Protein AF-A0A1Y3BKC2-F1 (afdb_monomer)

Radius of gyration: 19.86 Å; Cα contacts (8 Å, |Δi|>4): 407; chains: 1; bounding box: 48×48×54 Å

Foldseek 3Di:
DDFFQVVCVVVVVDDPVPDDPLCNLCGLPDLLAALQWTFTFFQDPPDPQFDWPPADRQKTKTFGDLAPPDPFTFIWIDRRLAASAIGGQFSDPLLNLLSVLVCPVTNGPDPDPVSVVVNVVSVVVCVVVVNDNVGPPVLVVVVVQFPDLARRRSGHHADADPNAAADDQPDDPVVLLVLLVVLQPDDDPVCNVVDVSNVVVVVSVVVCVVSVVRNNLVSLVRVLSNLSRQQDLVSLVVSLVSNCVSCVSRVRNSSSVSSVSSSPPVVVVVDDSNRND

Solvent-accessible surface area (backbone atoms only — not comparable to full-atom values): 15259 Å² total; per-residue (Å²): 110,36,76,30,41,72,51,27,46,78,65,68,74,45,46,85,90,78,45,56,71,65,58,61,67,44,45,72,57,54,95,55,51,50,62,45,46,45,38,38,33,34,47,40,92,85,51,83,86,73,53,48,52,97,61,63,78,53,27,34,33,23,38,37,33,85,43,87,83,56,87,77,37,33,24,29,33,38,35,58,85,73,32,45,48,43,42,85,51,16,46,34,68,65,11,25,51,48,50,60,63,64,35,80,87,35,52,59,78,64,92,49,67,63,49,57,52,50,46,52,53,50,53,51,50,24,64,78,66,72,48,70,60,82,27,44,64,63,54,59,58,48,63,76,53,47,76,45,42,55,76,32,58,67,44,46,61,65,73,70,58,97,82,37,15,57,53,83,71,101,61,53,73,72,58,48,51,53,39,49,50,64,50,67,75,42,95,47,71,68,58,38,75,70,33,66,54,51,54,50,51,54,50,52,54,53,53,34,54,56,29,45,79,67,48,17,36,39,33,28,36,43,52,14,48,37,35,48,54,46,45,46,79,89,30,44,66,59,13,51,55,33,30,36,51,25,22,50,79,66,76,26,52,70,39,31,57,35,40,54,58,56,68,32,68,81,56,50,74,73,48,75,92,60,62,55,111

Secondary structure (DSSP, 8-state):
-EE-THHHHHTTSS-TTTS-HHHHHHTT--TT--TTEEEEEE--TT-TT--BTT--TTEEEEEE-SSTT-SS-EEEEEETTT-S--EEEESSHHHHHHHHHTTSSS-BSS--HHHHHHHHHHHHHHHHTT---S--HHHHHHHTT-SB--TTSS-B----BTTBS----SS-HHHHHHHHHHHHT-SSHHHHHH-HHHHHHHHHHHHHHHHHHTT-THHHHHHHHHHHHT--HHHHHHHHHHHHHHHHHTT-HHHHHHHHHHH-HHHHTTS------

InterPro domains:
  IPR019361 Histone PARylation factor 1 [PF10228] (1-265)
  IPR019361 Histone PARylation factor 1 [PTHR13386] (1-268)

Structure (mmCIF, N/CA/C/O backbone):
data_AF-A0A1Y3BKC2-F1
#
_entry.id   AF-A0A1Y3BKC2-F1
#
loop_
_atom_site.group_PDB
_atom_site.id
_atom_site.type_symbol
_atom_site.label_atom_id
_atom_site.label_alt_id
_atom_site.label_comp_id
_atom_site.label_asym_id
_atom_site.label_entity_id
_atom_site.label_seq_id
_atom_site.pdbx_PDB_ins_code
_atom_site.Cartn_x
_atom_site.Cartn_y
_atom_site.Cartn_z
_atom_site.occupancy
_atom_site.B_iso_or_equiv
_atom_site.auth_seq_id
_atom_site.auth_comp_id
_atom_site.auth_asym_id
_atom_site.auth_atom_id
_atom_site.pdbx_PDB_model_num
ATOM 1 N N . MET A 1 1 ? -8.880 12.546 15.897 1.00 83.44 1 MET A N 1
ATOM 2 C CA . MET A 1 1 ? -8.991 11.903 14.573 1.00 83.44 1 MET A CA 1
ATOM 3 C C . MET A 1 1 ? -10.405 12.083 14.071 1.00 83.44 1 MET A C 1
ATOM 5 O O . MET A 1 1 ? -11.312 12.148 14.897 1.00 83.44 1 MET A O 1
ATOM 9 N N . LYS A 1 2 ? -10.582 12.136 12.756 1.00 89.75 2 LYS A N 1
ATOM 10 C CA . LYS A 1 2 ? -11.878 12.206 12.084 1.00 89.75 2 LYS A CA 1
ATOM 11 C C . LYS A 1 2 ? -12.058 10.945 11.247 1.00 89.75 2 LYS A C 1
ATOM 13 O O . LYS A 1 2 ? -11.141 10.583 10.516 1.00 89.75 2 LYS A O 1
ATOM 18 N N . LEU A 1 3 ? -13.210 10.290 11.380 1.00 93.56 3 LEU A N 1
ATOM 19 C CA . LEU A 1 3 ? -13.595 9.184 10.504 1.00 93.56 3 LEU A CA 1
ATOM 20 C C . LEU A 1 3 ? -14.000 9.741 9.137 1.00 93.56 3 LEU A C 1
ATOM 22 O O . LEU A 1 3 ? -14.720 10.740 9.071 1.00 93.56 3 LEU A O 1
ATOM 26 N N . VAL A 1 4 ? -13.502 9.109 8.081 1.00 93.12 4 VAL A N 1
ATOM 27 C CA . VAL A 1 4 ? -13.620 9.541 6.683 1.00 93.12 4 VAL A CA 1
ATOM 28 C C . VAL A 1 4 ? -13.744 8.327 5.751 1.00 93.12 4 VAL A C 1
ATOM 30 O O . VAL A 1 4 ? -13.869 7.195 6.223 1.00 93.12 4 VAL A O 1
ATOM 33 N N . GLY A 1 5 ? -13.720 8.540 4.433 1.00 91.12 5 GLY A N 1
ATOM 34 C CA . GLY A 1 5 ? -13.689 7.455 3.447 1.00 91.12 5 GLY A CA 1
ATOM 35 C C . GLY A 1 5 ? -15.018 6.693 3.447 1.00 91.12 5 GLY A C 1
ATOM 36 O O . GLY A 1 5 ? -16.054 7.322 3.221 1.00 91.12 5 GLY A O 1
ATOM 37 N N . PRO A 1 6 ? -15.051 5.386 3.772 1.00 92.31 6 PRO A N 1
ATOM 38 C CA . PRO A 1 6 ? -16.312 4.647 3.880 1.00 92.31 6 PRO A CA 1
ATOM 39 C C . PRO A 1 6 ? -17.280 5.247 4.917 1.00 92.31 6 PRO A C 1
ATOM 41 O O . PRO A 1 6 ? -18.494 5.140 4.771 1.00 92.31 6 PRO A O 1
ATOM 44 N N . PHE A 1 7 ? -16.779 5.945 5.942 1.00 93.19 7 PHE A N 1
ATOM 45 C CA . PHE A 1 7 ? -17.640 6.633 6.909 1.00 93.19 7 PHE A CA 1
ATOM 46 C C . PHE A 1 7 ? -18.290 7.906 6.355 1.00 93.19 7 PHE A C 1
ATOM 48 O O . PHE A 1 7 ? -19.295 8.356 6.905 1.00 93.19 7 PHE A O 1
ATOM 55 N N . ASP A 1 8 ? -17.755 8.502 5.288 1.00 89.88 8 ASP A N 1
ATOM 56 C CA . ASP A 1 8 ? -18.417 9.626 4.622 1.00 89.88 8 ASP A CA 1
ATOM 57 C C . ASP A 1 8 ? -19.642 9.152 3.823 1.00 89.88 8 ASP A C 1
ATOM 59 O O . ASP A 1 8 ? -20.645 9.865 3.810 1.00 89.88 8 ASP A O 1
ATOM 63 N N . LEU A 1 9 ? -19.615 7.930 3.272 1.00 87.38 9 LEU A N 1
ATOM 64 C CA . LEU A 1 9 ? -20.790 7.281 2.667 1.00 87.38 9 LEU A CA 1
ATOM 65 C C . LEU A 1 9 ? -21.880 7.030 3.719 1.00 87.38 9 LEU A C 1
ATOM 67 O O . LEU A 1 9 ? -23.021 7.439 3.537 1.00 87.38 9 LEU A O 1
ATOM 71 N N . LEU A 1 10 ? -21.517 6.458 4.875 1.00 89.31 10 LEU A N 1
ATOM 72 C CA . LEU A 1 10 ? -22.463 6.232 5.982 1.00 89.31 10 LEU A CA 1
ATOM 73 C C . LEU A 1 10 ? -23.091 7.529 6.516 1.00 89.31 10 LEU A C 1
ATOM 75 O O . LEU A 1 10 ? -24.205 7.516 7.034 1.00 89.31 10 LEU A O 1
ATOM 79 N N . ASN A 1 11 ? -22.375 8.648 6.397 1.00 88.31 11 ASN A N 1
ATOM 80 C CA . ASN A 1 11 ? -22.848 9.967 6.808 1.00 88.31 11 ASN A CA 1
ATOM 81 C C . ASN A 1 11 ? -23.510 10.763 5.666 1.00 88.31 11 ASN A C 1
ATOM 83 O O . ASN A 1 11 ? -23.757 11.956 5.850 1.00 88.31 11 ASN A O 1
ATOM 87 N N . ASN A 1 12 ? -23.779 10.147 4.505 1.00 84.00 12 ASN A N 1
ATOM 88 C CA . ASN A 1 12 ? -24.355 10.782 3.309 1.00 84.00 12 ASN A CA 1
ATOM 89 C C . ASN A 1 12 ? -23.583 12.025 2.815 1.00 84.00 12 ASN A C 1
ATOM 91 O O . ASN A 1 12 ? -24.172 12.954 2.265 1.00 84.00 12 ASN A O 1
ATOM 95 N N . LYS A 1 13 ? -22.266 12.077 3.048 1.00 80.00 13 LYS A N 1
ATOM 96 C CA . LYS A 1 13 ? -21.376 13.139 2.537 1.00 80.00 13 LYS A CA 1
ATOM 97 C C . LYS A 1 13 ? -20.782 12.806 1.174 1.00 80.00 13 LYS A C 1
ATOM 99 O O . LYS A 1 13 ? -20.284 13.703 0.505 1.00 80.00 13 LYS A O 1
ATOM 104 N N . LEU A 1 14 ? -20.814 11.528 0.821 1.00 75.31 14 LEU A N 1
ATOM 105 C CA . LEU A 1 14 ? -20.567 11.006 -0.511 1.00 75.31 14 LEU A CA 1
ATOM 106 C C . LEU A 1 14 ? -21.827 10.287 -0.971 1.00 75.31 14 LEU A C 1
ATOM 108 O O . LEU A 1 14 ? -22.484 9.626 -0.162 1.00 75.31 14 LEU A O 1
ATOM 112 N N . ASN A 1 15 ? -22.142 10.390 -2.253 1.00 69.50 15 ASN A N 1
ATOM 113 C CA . ASN A 1 15 ? -23.255 9.677 -2.849 1.00 69.50 15 ASN A CA 1
ATOM 114 C C . ASN A 1 15 ? -22.820 9.009 -4.156 1.00 69.50 15 ASN A C 1
ATOM 116 O O . ASN A 1 15 ? -22.544 9.696 -5.133 1.00 69.50 15 ASN A O 1
ATOM 120 N N . GLU A 1 16 ? -22.856 7.675 -4.191 1.00 63.91 16 GLU A N 1
ATOM 121 C CA . GLU A 1 16 ? -22.533 6.849 -5.367 1.00 63.91 16 GLU A CA 1
ATOM 122 C C . GLU A 1 16 ? -23.326 7.222 -6.631 1.00 63.91 16 GLU A C 1
ATOM 124 O O . GLU A 1 16 ? -22.854 7.000 -7.740 1.00 63.91 16 GLU A O 1
ATOM 129 N N . SER A 1 17 ? -24.520 7.816 -6.497 1.00 60.16 17 SER A N 1
ATOM 130 C CA . SER A 1 17 ? -25.324 8.243 -7.650 1.00 60.16 17 SER A CA 1
ATOM 131 C C . SER A 1 17 ? -24.951 9.620 -8.207 1.00 60.16 17 SER A C 1
ATOM 133 O O . SER A 1 17 ? -25.393 9.972 -9.300 1.00 60.16 17 SER A O 1
ATOM 135 N N . HIS A 1 18 ? -24.224 10.437 -7.442 1.00 57.97 18 HIS A N 1
ATOM 136 C CA . HIS A 1 18 ? -23.871 11.814 -7.813 1.00 57.97 18 HIS A CA 1
ATOM 137 C C . HIS A 1 18 ? -22.366 12.012 -7.983 1.00 57.97 18 HIS A C 1
ATOM 139 O O . HIS A 1 18 ? -21.947 12.782 -8.846 1.00 57.97 18 HIS A O 1
ATOM 145 N N . ASP A 1 19 ? -21.570 11.300 -7.196 1.00 59.00 19 ASP A N 1
ATOM 146 C CA . ASP A 1 19 ? -20.124 11.276 -7.295 1.00 59.00 19 ASP A CA 1
ATOM 147 C C . ASP A 1 19 ? -19.741 10.186 -8.297 1.00 59.00 19 ASP A C 1
ATOM 149 O O . ASP A 1 19 ? -20.074 9.017 -8.116 1.00 59.00 19 ASP A O 1
ATOM 153 N N . GLY A 1 20 ? -19.064 10.559 -9.387 1.00 63.31 20 GLY A N 1
ATOM 154 C CA . GLY A 1 20 ? -18.581 9.576 -10.358 1.00 63.31 20 GLY A CA 1
ATOM 155 C C . GLY A 1 20 ? -17.706 8.520 -9.674 1.00 63.31 20 GLY A C 1
ATOM 156 O O . GLY A 1 20 ? -16.918 8.861 -8.792 1.00 63.31 20 GLY A O 1
ATOM 157 N N . ASN A 1 21 ? -17.820 7.254 -10.095 1.00 65.69 21 ASN A N 1
ATOM 158 C CA . ASN A 1 21 ? -17.099 6.113 -9.506 1.00 65.69 21 ASN A CA 1
ATOM 159 C C . ASN A 1 21 ? -15.597 6.392 -9.279 1.00 65.69 21 ASN A C 1
ATOM 161 O O . ASN A 1 21 ? -15.030 5.976 -8.273 1.00 65.69 21 ASN A O 1
ATOM 165 N N . GLU A 1 22 ? -14.969 7.153 -10.176 1.00 67.31 22 GLU A N 1
ATOM 166 C CA . GLU A 1 22 ? -13.557 7.563 -10.132 1.00 67.31 22 GLU A CA 1
ATOM 167 C C . GLU A 1 22 ? -13.211 8.397 -8.881 1.00 67.31 22 GLU A C 1
ATOM 169 O O . GLU A 1 22 ? -12.183 8.179 -8.228 1.00 67.31 22 GLU A O 1
ATOM 174 N N . ASN A 1 23 ? -14.108 9.309 -8.484 1.00 72.69 23 ASN A N 1
ATOM 175 C CA . ASN A 1 23 ? -13.936 10.151 -7.298 1.00 72.69 23 ASN A CA 1
ATOM 176 C C . ASN A 1 23 ? -14.005 9.327 -6.009 1.00 72.69 23 ASN A C 1
ATOM 178 O O . ASN A 1 23 ? -13.315 9.640 -5.043 1.00 72.69 23 ASN A O 1
ATOM 182 N N . ILE A 1 24 ? -14.795 8.251 -5.992 1.00 82.88 24 ILE A N 1
ATOM 183 C CA . ILE A 1 24 ? -14.975 7.404 -4.806 1.00 82.88 24 ILE A CA 1
ATOM 184 C C . ILE A 1 24 ? -13.740 6.530 -4.567 1.00 82.88 24 ILE A C 1
ATOM 186 O O . ILE A 1 24 ? -13.276 6.421 -3.433 1.00 82.88 24 ILE A O 1
ATOM 190 N N . LEU A 1 25 ? -13.161 5.957 -5.629 1.00 85.69 25 LEU A N 1
ATOM 191 C CA . LEU A 1 25 ? -11.970 5.094 -5.543 1.00 85.69 25 LEU A CA 1
ATOM 192 C C . LEU A 1 25 ? -10.724 5.830 -5.029 1.00 85.69 25 LEU A C 1
ATOM 194 O O . LEU A 1 25 ? -9.802 5.218 -4.474 1.00 85.69 25 LEU A O 1
ATOM 198 N N . THR A 1 26 ? -10.703 7.150 -5.204 1.00 86.75 26 THR A N 1
ATOM 199 C CA . THR A 1 26 ? -9.584 8.015 -4.831 1.00 86.75 26 THR A CA 1
ATOM 200 C C . THR A 1 26 ? -9.883 8.950 -3.655 1.00 86.75 26 THR A C 1
ATOM 202 O O . THR A 1 26 ? -8.989 9.693 -3.225 1.00 86.75 26 THR A O 1
ATOM 205 N N . HIS A 1 27 ? -11.098 8.887 -3.094 1.00 89.00 27 HIS A N 1
ATOM 206 C CA . HIS A 1 27 ? -11.525 9.680 -1.941 1.00 89.00 27 HIS A CA 1
ATOM 207 C C . HIS A 1 27 ? -10.684 9.348 -0.704 1.00 89.00 27 HIS A C 1
ATOM 209 O O . HIS A 1 27 ? -10.622 8.197 -0.275 1.00 89.00 27 HIS A O 1
ATOM 215 N N . TRP A 1 28 ? -10.026 10.358 -0.128 1.00 91.56 28 TRP A N 1
ATOM 216 C CA . TRP A 1 28 ? -9.058 10.223 0.980 1.00 91.56 28 TRP A CA 1
ATOM 217 C C . TRP A 1 28 ? -7.881 9.268 0.739 1.00 91.56 28 TRP A C 1
ATOM 219 O O . TRP A 1 28 ? -7.219 8.863 1.695 1.00 91.56 28 TRP A O 1
ATOM 229 N N . ARG A 1 29 ? -7.590 8.918 -0.515 1.00 92.69 29 ARG A N 1
ATOM 230 C CA . ARG A 1 29 ? -6.400 8.135 -0.854 1.00 92.69 29 ARG A CA 1
ATOM 231 C C . ARG A 1 29 ? -5.171 9.043 -0.851 1.00 92.69 29 ARG A C 1
ATOM 233 O O . ARG A 1 29 ? -5.121 10.010 -1.612 1.00 92.69 29 ARG A O 1
ATOM 240 N N . TYR A 1 30 ? -4.193 8.761 -0.007 1.00 92.56 30 TYR A N 1
ATOM 241 C CA . TYR A 1 30 ? -2.934 9.491 0.000 1.00 92.56 30 TYR A CA 1
ATOM 242 C C . TYR A 1 30 ? -1.992 8.985 -1.091 1.00 92.56 30 TYR A C 1
ATOM 244 O O . TYR A 1 30 ? -2.183 7.916 -1.661 1.00 92.56 30 TYR A O 1
ATOM 252 N N . PHE A 1 31 ? -0.972 9.776 -1.407 1.00 91.19 31 PHE A N 1
ATOM 253 C CA . PHE A 1 31 ? -0.053 9.500 -2.512 1.00 91.19 31 PHE A CA 1
ATOM 254 C C . PHE A 1 31 ? 0.693 8.175 -2.398 1.00 91.19 31 PHE A C 1
ATOM 256 O O . PHE A 1 31 ? 0.905 7.517 -3.408 1.00 91.19 31 PHE A O 1
ATOM 263 N N . TYR A 1 32 ? 1.047 7.763 -1.180 1.00 94.31 32 TYR A N 1
ATOM 264 C CA . TYR A 1 32 ? 1.718 6.487 -0.935 1.00 94.31 32 TYR A CA 1
ATOM 265 C C . TYR A 1 32 ? 0.761 5.340 -0.613 1.00 94.31 32 TYR A C 1
ATOM 267 O O . TYR A 1 32 ? 1.236 4.255 -0.290 1.00 94.31 32 TYR A O 1
ATOM 275 N N . ASP A 1 33 ? -0.555 5.542 -0.721 1.00 96.81 33 ASP A N 1
ATOM 276 C CA . ASP A 1 33 ? -1.535 4.496 -0.432 1.00 96.81 33 ASP A CA 1
ATOM 277 C C . ASP A 1 33 ? -1.649 3.551 -1.633 1.00 96.81 33 ASP A C 1
ATOM 279 O O . ASP A 1 33 ? -2.266 3.924 -2.648 1.00 96.81 33 ASP A O 1
ATOM 283 N N . PRO A 1 34 ? -1.110 2.320 -1.544 1.00 97.62 34 PRO A N 1
ATOM 284 C CA . PRO A 1 34 ? -1.289 1.347 -2.606 1.00 97.62 34 PRO A CA 1
ATOM 285 C C . PRO A 1 34 ? -2.769 0.915 -2.669 1.00 97.62 34 PRO A C 1
ATOM 287 O O . PRO A 1 34 ? -3.539 1.193 -1.738 1.00 97.62 34 PRO A O 1
ATOM 290 N N . PRO A 1 35 ? -3.216 0.251 -3.746 1.00 97.88 35 PRO A N 1
ATOM 291 C CA . PRO A 1 35 ? -4.611 -0.172 -3.897 1.00 97.88 35 PRO A CA 1
ATOM 292 C C . PRO A 1 35 ? -5.182 -0.977 -2.717 1.00 97.88 35 PRO A C 1
ATOM 294 O O . PRO A 1 35 ? -6.364 -0.841 -2.399 1.00 97.88 35 PRO A O 1
ATOM 297 N N . GLU A 1 36 ? -4.336 -1.745 -2.030 1.00 98.50 36 GLU A N 1
ATOM 298 C CA . GLU A 1 36 ? -4.642 -2.540 -0.836 1.00 98.50 36 GLU A CA 1
ATOM 299 C C . GLU A 1 36 ? -5.056 -1.683 0.369 1.00 98.50 36 GLU A C 1
ATOM 301 O O . GLU A 1 36 ? -5.752 -2.167 1.266 1.00 98.50 36 GLU A O 1
ATOM 306 N N . PHE A 1 37 ? -4.627 -0.419 0.399 1.00 98.12 37 PHE A N 1
ATOM 307 C CA . PHE A 1 37 ? -4.860 0.529 1.481 1.00 98.12 37 PHE A CA 1
ATOM 308 C C . PHE A 1 37 ? -6.114 1.370 1.203 1.00 98.12 37 PHE A C 1
ATOM 310 O O . PHE A 1 37 ? -6.223 2.045 0.176 1.00 98.12 37 PHE A O 1
ATOM 317 N N . GLN A 1 38 ? -7.064 1.368 2.141 1.00 97.00 38 GLN A N 1
ATOM 318 C CA . GLN A 1 38 ? -8.285 2.178 2.098 1.00 97.00 38 GLN A CA 1
ATOM 319 C C . GLN A 1 38 ? -8.427 3.013 3.374 1.00 97.00 38 GLN A C 1
ATOM 321 O O . GLN A 1 38 ? -8.805 2.496 4.428 1.00 97.00 38 GLN A O 1
ATOM 326 N N . THR A 1 39 ? -8.172 4.317 3.270 1.00 97.00 39 THR A N 1
ATOM 327 C CA . THR A 1 39 ? -8.266 5.268 4.386 1.00 97.00 39 THR A CA 1
ATOM 328 C C . THR A 1 39 ? -9.662 5.307 5.002 1.00 97.00 39 THR A C 1
ATOM 330 O O . THR A 1 39 ? -10.665 5.455 4.304 1.00 97.00 39 THR A O 1
ATOM 333 N N . PHE A 1 40 ? -9.729 5.235 6.333 1.00 96.12 40 PHE A N 1
ATOM 334 C CA . PHE A 1 40 ? -10.977 5.396 7.088 1.00 96.12 40 PHE A CA 1
ATOM 335 C C . PHE A 1 40 ? -10.879 6.415 8.229 1.00 96.12 40 PHE A C 1
ATOM 337 O O . PHE A 1 40 ? -11.908 6.822 8.774 1.00 96.12 40 PHE A O 1
ATOM 344 N N . ALA A 1 41 ? -9.674 6.840 8.622 1.00 94.62 41 ALA A N 1
ATOM 345 C CA . ALA A 1 41 ? -9.506 7.887 9.623 1.00 94.62 41 ALA A CA 1
ATOM 346 C C . ALA A 1 41 ? -8.270 8.744 9.361 1.00 94.62 41 ALA A C 1
ATOM 348 O O . ALA A 1 41 ? -7.220 8.232 8.999 1.00 94.62 41 ALA A O 1
ATOM 349 N N . ILE A 1 42 ? -8.379 10.041 9.628 1.00 92.19 42 ILE A N 1
ATOM 350 C CA . ILE A 1 42 ? -7.292 11.016 9.463 1.00 92.19 42 ILE A CA 1
ATOM 351 C C . ILE A 1 42 ? -7.096 11.839 10.737 1.00 92.19 42 ILE A C 1
ATOM 353 O O . ILE A 1 42 ? -7.968 11.886 11.623 1.00 92.19 42 ILE A O 1
ATOM 357 N N . ILE A 1 43 ? -5.975 12.554 10.827 1.00 86.44 43 ILE A N 1
ATOM 358 C CA . ILE A 1 43 ? -5.881 13.691 11.745 1.00 86.44 43 ILE A CA 1
ATOM 359 C C . ILE A 1 43 ? -6.838 14.779 11.263 1.00 86.44 43 ILE A C 1
ATOM 361 O O . ILE A 1 43 ? -6.797 15.207 10.116 1.00 86.44 43 ILE A O 1
ATOM 365 N N . ASP A 1 44 ? -7.739 15.201 12.148 1.00 82.88 44 ASP A N 1
ATOM 366 C CA . ASP A 1 44 ? -8.675 16.270 11.825 1.00 82.88 44 ASP A CA 1
ATOM 367 C C . ASP A 1 44 ? -7.889 17.586 11.724 1.00 82.88 44 ASP A C 1
ATOM 369 O O . ASP A 1 44 ? -7.309 18.002 12.735 1.00 82.88 44 ASP A O 1
ATOM 373 N N . PRO A 1 45 ? -7.856 18.241 10.548 1.00 72.25 45 PRO A N 1
ATOM 374 C CA . PRO A 1 45 ? -7.095 19.472 10.357 1.00 72.25 45 PRO A CA 1
ATOM 375 C C . PRO A 1 45 ? -7.573 20.602 11.277 1.00 72.25 45 PRO A C 1
ATOM 377 O O . PRO A 1 45 ? -6.790 21.488 11.611 1.00 72.25 45 PRO A O 1
ATOM 380 N N . ASN A 1 46 ? -8.826 20.541 11.738 1.00 74.81 46 ASN A N 1
ATOM 381 C CA . ASN A 1 46 ? -9.424 21.541 12.619 1.00 74.81 46 ASN A CA 1
ATOM 382 C C . ASN A 1 46 ? -9.292 21.187 14.110 1.00 74.81 46 ASN A C 1
ATOM 384 O O . ASN A 1 46 ? -9.713 21.959 14.970 1.00 74.81 46 ASN A O 1
ATOM 388 N N . CYS A 1 47 ? -8.740 20.019 14.455 1.00 66.94 47 CYS A N 1
ATOM 389 C CA . CYS A 1 47 ? -8.665 19.575 15.842 1.00 66.94 47 CYS A CA 1
ATOM 390 C C . CYS A 1 47 ? -7.338 19.993 16.485 1.00 66.94 47 CYS A C 1
ATOM 392 O O . CYS A 1 47 ? -6.318 19.310 16.386 1.00 66.94 47 CYS A O 1
ATOM 394 N N . GLU A 1 48 ? -7.361 21.104 17.222 1.00 59.97 48 GLU A N 1
ATOM 395 C CA . GLU A 1 48 ? -6.190 21.615 17.948 1.00 59.97 48 GLU A CA 1
ATOM 396 C C . GLU A 1 48 ? -5.769 20.730 19.139 1.00 59.97 48 GLU A C 1
ATOM 398 O O . GLU A 1 48 ? -4.619 20.775 19.581 1.00 59.97 48 GLU A O 1
ATOM 403 N N . HIS A 1 49 ? -6.682 19.900 19.657 1.00 55.69 49 HIS A N 1
ATOM 404 C CA . HIS A 1 49 ? -6.543 19.237 20.961 1.00 55.69 49 HIS A CA 1
ATOM 405 C C . HIS A 1 49 ? -5.891 17.844 20.928 1.00 55.69 49 HIS A C 1
ATOM 407 O O . HIS A 1 49 ? -5.458 17.350 21.970 1.00 55.69 49 HIS A O 1
ATOM 413 N N . LEU A 1 50 ? -5.799 17.206 19.757 1.00 54.66 50 LEU A N 1
ATOM 414 C CA . LEU A 1 50 ? -5.196 15.879 19.563 1.00 54.66 50 LEU A CA 1
ATOM 415 C C . LEU A 1 50 ? -3.943 16.001 18.691 1.00 54.66 50 LEU A C 1
ATOM 417 O O . LEU A 1 50 ? -3.864 15.469 17.588 1.00 54.66 50 LEU A O 1
ATOM 421 N N . ARG A 1 51 ? -2.943 16.723 19.202 1.00 61.81 51 ARG A N 1
ATOM 422 C CA . ARG A 1 51 ? -1.602 16.740 18.610 1.00 61.81 51 ARG A CA 1
ATOM 423 C C . ARG A 1 51 ? -0.765 15.648 19.261 1.00 61.81 51 ARG A C 1
ATOM 425 O O . ARG A 1 51 ? -0.295 15.800 20.388 1.00 61.81 51 ARG A O 1
ATOM 432 N N . LEU A 1 52 ? -0.620 14.538 18.552 1.00 67.69 52 LEU A N 1
ATOM 433 C CA . LEU A 1 52 ? 0.361 13.513 18.879 1.00 67.69 52 LEU A CA 1
ATOM 434 C C . LEU A 1 52 ? 1.749 14.046 18.488 1.00 67.69 52 LEU A C 1
ATOM 436 O O . LEU A 1 52 ? 1.916 14.659 17.431 1.00 67.69 52 LEU A O 1
ATOM 440 N N . GLU A 1 53 ? 2.739 13.897 19.367 1.00 66.81 53 GLU A N 1
ATOM 441 C CA . GLU A 1 53 ? 4.117 14.255 19.026 1.00 66.81 53 GLU A CA 1
ATOM 442 C C . GLU A 1 53 ? 4.622 13.381 17.884 1.00 66.81 53 GLU A C 1
ATOM 444 O O . GLU A 1 53 ? 4.326 12.187 17.822 1.00 66.81 53 GLU A O 1
ATOM 449 N N . SER A 1 54 ? 5.408 13.983 16.991 1.00 75.31 54 SER A N 1
ATOM 450 C CA . SER A 1 54 ? 6.081 13.260 15.916 1.00 75.31 54 SER A CA 1
ATOM 451 C C . SER A 1 54 ? 5.149 12.607 14.894 1.00 75.31 54 SER A C 1
ATOM 453 O O . SER A 1 54 ? 5.581 11.660 14.253 1.00 75.31 54 SER A O 1
ATOM 455 N N . ILE A 1 55 ? 3.930 13.113 14.668 1.00 80.38 55 ILE A N 1
ATOM 456 C CA . ILE A 1 55 ? 3.115 12.807 13.474 1.00 80.38 55 ILE A CA 1
ATOM 457 C C . ILE A 1 55 ? 2.792 14.085 12.704 1.00 80.38 55 ILE A C 1
ATOM 459 O O . ILE A 1 55 ? 2.678 15.159 13.301 1.00 80.38 55 ILE A O 1
ATOM 463 N N . SER A 1 56 ? 2.685 13.983 11.383 1.00 86.31 56 SER A N 1
ATOM 464 C CA . SER A 1 56 ? 2.232 15.090 10.548 1.00 86.31 56 SER A CA 1
ATOM 465 C C . SER A 1 56 ? 0.701 15.100 10.402 1.00 86.31 56 SER A C 1
ATOM 467 O O . SER A 1 56 ? -0.003 14.251 10.949 1.00 86.31 56 SER A O 1
ATOM 469 N N . HIS A 1 57 ? 0.177 16.086 9.672 1.00 85.19 57 HIS A N 1
ATOM 470 C CA . HIS A 1 57 ? -1.245 16.153 9.325 1.00 85.19 57 HIS A CA 1
ATOM 471 C C . HIS A 1 57 ? -1.652 15.119 8.261 1.00 85.19 57 HIS A C 1
ATOM 473 O O . HIS A 1 57 ? -2.841 14.893 8.072 1.00 85.19 57 HIS A O 1
ATOM 479 N N . GLU A 1 58 ? -0.685 14.479 7.598 1.00 90.38 58 GLU A N 1
ATOM 480 C CA . GLU A 1 58 ? -0.909 13.378 6.654 1.00 90.38 58 GLU A CA 1
ATOM 481 C C . GLU A 1 58 ? -0.853 12.002 7.334 1.00 90.38 58 GLU A C 1
ATOM 483 O O . GLU A 1 58 ? -0.886 10.978 6.658 1.00 90.38 58 GLU A O 1
ATOM 488 N N . TYR A 1 59 ? -0.783 11.953 8.671 1.00 92.25 59 TYR A N 1
ATOM 489 C CA . TYR A 1 59 ? -0.987 10.701 9.390 1.00 92.25 59 TYR A CA 1
ATOM 490 C C . TYR A 1 59 ? -2.442 10.247 9.270 1.00 92.25 59 TYR A C 1
ATOM 492 O O . TYR A 1 59 ? -3.377 10.997 9.581 1.00 92.25 59 TYR A O 1
ATOM 500 N N . HIS A 1 60 ? -2.629 8.999 8.869 1.00 94.75 60 HIS A N 1
ATOM 501 C CA . HIS A 1 60 ? -3.947 8.432 8.651 1.00 94.75 60 HIS A CA 1
ATOM 502 C C . HIS A 1 60 ? -3.948 6.916 8.898 1.00 94.75 60 HIS A C 1
ATOM 504 O O . HIS A 1 60 ? -2.906 6.258 8.915 1.00 94.75 60 HIS A O 1
ATOM 510 N N . LEU A 1 61 ? -5.140 6.379 9.155 1.00 96.81 61 LEU A N 1
ATOM 511 C CA . LEU A 1 61 ? -5.407 4.956 9.320 1.00 96.81 61 LEU A CA 1
ATOM 512 C C . LEU A 1 61 ? -6.194 4.442 8.123 1.00 96.81 61 LEU A C 1
ATOM 514 O O . LEU A 1 61 ? -7.144 5.091 7.667 1.00 96.81 61 LEU A O 1
ATOM 518 N N . GLY A 1 62 ? -5.849 3.236 7.694 1.00 97.81 62 GLY A N 1
ATOM 519 C CA . GLY A 1 62 ? -6.531 2.542 6.618 1.00 97.81 62 GLY A CA 1
ATOM 520 C C . GLY A 1 62 ? -6.801 1.085 6.932 1.00 97.81 62 GLY A C 1
ATOM 521 O O . GL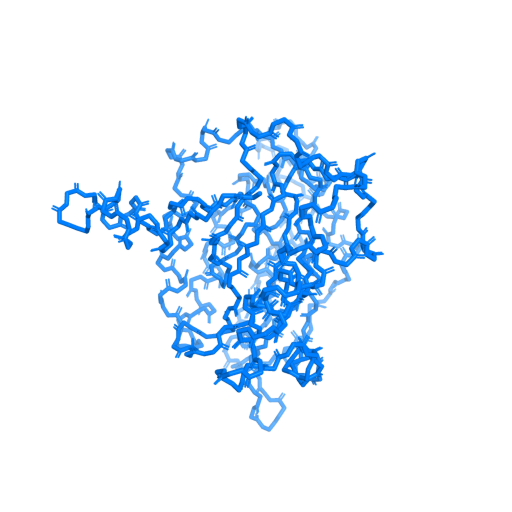Y A 1 62 ? -6.157 0.463 7.781 1.00 97.81 62 GLY A O 1
ATOM 522 N N . TYR A 1 63 ? -7.786 0.552 6.227 1.00 97.81 63 TYR A N 1
ATOM 523 C CA . TYR A 1 63 ? -7.944 -0.877 6.056 1.00 97.81 63 TYR A CA 1
ATOM 524 C C . TYR A 1 63 ? -6.904 -1.371 5.059 1.00 97.81 63 TYR A C 1
ATOM 526 O O . TYR A 1 63 ? -6.724 -0.741 4.021 1.00 97.81 63 TYR A O 1
ATOM 534 N N . PHE A 1 64 ? -6.261 -2.494 5.358 1.00 98.06 64 PHE A N 1
ATOM 535 C CA . PHE A 1 64 ? -5.365 -3.181 4.437 1.00 98.06 64 PHE A CA 1
ATOM 536 C C . PHE A 1 64 ? -5.939 -4.546 4.079 1.00 98.06 64 PHE A C 1
ATOM 538 O O . PHE A 1 64 ? -6.279 -5.330 4.973 1.00 98.06 64 PHE A O 1
ATOM 545 N N . ARG A 1 65 ? -6.033 -4.829 2.782 1.00 97.94 65 ARG A N 1
ATOM 546 C CA . ARG A 1 65 ? -6.505 -6.109 2.250 1.00 97.94 65 ARG A CA 1
ATOM 547 C C . ARG A 1 65 ? -5.488 -6.665 1.270 1.00 97.94 65 ARG A C 1
ATOM 549 O O . ARG A 1 65 ? -5.136 -5.972 0.327 1.00 97.94 65 ARG A O 1
ATOM 556 N N . ASP A 1 66 ? -5.053 -7.906 1.472 1.00 97.69 66 ASP A N 1
ATOM 557 C CA . ASP A 1 66 ? -4.168 -8.566 0.507 1.00 97.69 66 ASP A CA 1
ATOM 558 C C . ASP A 1 66 ? -4.944 -8.944 -0.765 1.00 97.69 66 ASP A C 1
ATOM 560 O O . ASP A 1 66 ? -4.377 -8.930 -1.855 1.00 97.69 66 ASP A O 1
ATOM 564 N N . ASN A 1 67 ? -6.245 -9.239 -0.641 1.00 97.00 67 ASN A N 1
ATOM 565 C CA . ASN A 1 67 ? -7.164 -9.445 -1.760 1.00 97.00 67 ASN A CA 1
ATOM 566 C C . ASN A 1 67 ? -8.389 -8.530 -1.634 1.00 97.00 67 ASN A C 1
ATOM 568 O O . ASN A 1 67 ? -8.906 -8.331 -0.534 1.00 97.00 67 ASN A O 1
ATOM 572 N N . PRO A 1 68 ? -8.947 -8.029 -2.747 1.00 96.06 68 PRO A N 1
ATOM 573 C CA . PRO A 1 68 ? -10.088 -7.115 -2.696 1.00 96.06 68 PRO A CA 1
ATOM 574 C C . PRO A 1 68 ? -11.346 -7.744 -2.071 1.00 96.06 68 PRO A C 1
ATOM 576 O O . PRO A 1 68 ? -12.210 -7.024 -1.576 1.00 96.06 68 PRO A O 1
ATOM 579 N N . THR A 1 69 ? -11.444 -9.075 -2.064 1.00 95.25 69 THR A N 1
ATOM 580 C CA . THR A 1 69 ? -12.554 -9.840 -1.480 1.00 95.25 69 THR A CA 1
ATOM 581 C C . THR A 1 69 ? -12.382 -10.144 0.010 1.00 95.25 69 THR A C 1
ATOM 583 O O . THR A 1 69 ? -13.266 -10.756 0.605 1.00 95.25 69 THR A O 1
ATOM 586 N N . ASP A 1 70 ? -11.268 -9.749 0.635 1.00 93.94 70 ASP A N 1
ATOM 587 C CA . ASP A 1 70 ? -11.034 -9.999 2.058 1.00 93.94 70 ASP A CA 1
ATOM 588 C C . ASP A 1 70 ? -12.071 -9.243 2.915 1.00 93.94 70 ASP A C 1
ATOM 590 O O . ASP A 1 70 ? -12.107 -8.007 2.971 1.00 93.94 70 ASP A O 1
ATOM 594 N N . HIS A 1 71 ? -12.920 -9.997 3.620 1.00 89.44 71 HIS A N 1
ATOM 595 C CA . HIS A 1 71 ? -13.986 -9.445 4.467 1.00 89.44 71 HIS A CA 1
ATOM 596 C C . HIS A 1 71 ? -13.482 -8.884 5.802 1.00 89.44 71 HIS A C 1
ATOM 598 O O . HIS A 1 71 ? -14.138 -8.037 6.406 1.00 89.44 71 HIS A O 1
ATOM 604 N N . GLU A 1 72 ? -12.319 -9.342 6.261 1.00 90.38 72 GLU A N 1
ATOM 605 C CA . GLU A 1 72 ? -11.723 -8.950 7.535 1.00 90.38 72 GLU A CA 1
ATOM 606 C C . GLU A 1 72 ? -10.388 -8.228 7.296 1.00 90.38 72 GLU A C 1
ATOM 608 O O . GLU A 1 72 ? -9.325 -8.841 7.419 1.00 90.38 72 GLU A O 1
ATOM 613 N N . PRO A 1 73 ? -10.420 -6.937 6.921 1.00 94.25 73 PRO A N 1
ATOM 614 C CA . PRO A 1 73 ? -9.205 -6.179 6.671 1.00 94.25 73 PRO A CA 1
ATOM 615 C C . PRO A 1 73 ? -8.384 -5.999 7.947 1.00 94.25 73 PRO A C 1
ATOM 617 O O . PRO A 1 73 ? -8.922 -5.826 9.043 1.00 94.25 73 PRO A O 1
ATOM 620 N N . LEU A 1 74 ? -7.069 -5.935 7.780 1.00 95.81 74 LEU A N 1
ATOM 621 C CA . LEU A 1 74 ? -6.173 -5.462 8.828 1.00 95.81 74 LEU A CA 1
ATOM 622 C C . LEU A 1 74 ? -6.279 -3.944 8.953 1.00 95.81 74 LEU A C 1
ATOM 624 O O . LEU A 1 74 ? -6.730 -3.261 8.035 1.00 95.81 74 LEU A O 1
ATOM 628 N N . VAL A 1 75 ? -5.830 -3.404 10.080 1.00 96.50 75 VAL A N 1
ATOM 629 C CA . VAL A 1 75 ? -5.710 -1.961 10.270 1.00 96.50 75 VAL A CA 1
ATOM 630 C C . VAL A 1 75 ? -4.249 -1.572 10.255 1.00 96.50 75 VAL A C 1
ATOM 632 O O . VAL A 1 75 ? -3.428 -2.131 10.986 1.00 96.50 75 VAL A O 1
ATOM 635 N N . VAL A 1 76 ? -3.946 -0.583 9.428 1.00 97.12 76 VAL A N 1
ATOM 636 C CA . VAL A 1 76 ? -2.606 -0.049 9.228 1.00 97.12 76 VAL A CA 1
ATOM 637 C C . VAL A 1 76 ? -2.603 1.474 9.329 1.00 97.12 76 VAL A C 1
ATOM 639 O O . VAL A 1 76 ? -3.660 2.110 9.318 1.00 97.12 76 VAL A O 1
ATOM 642 N N . SER A 1 77 ? -1.416 2.067 9.418 1.00 96.19 77 SER A N 1
ATOM 643 C CA . SER A 1 77 ? -1.217 3.511 9.329 1.00 96.19 77 SER A CA 1
ATOM 644 C C . SER A 1 77 ? -0.057 3.884 8.420 1.00 96.19 77 SER A C 1
ATOM 646 O O . SER A 1 77 ? 0.879 3.099 8.243 1.00 96.19 77 SER A O 1
ATOM 648 N N . ASN A 1 78 ? -0.107 5.106 7.899 1.00 95.81 78 ASN A N 1
ATOM 649 C CA . ASN A 1 78 ? 1.001 5.769 7.226 1.00 95.81 78 ASN A CA 1
ATOM 650 C C . ASN A 1 78 ? 1.005 7.268 7.588 1.00 95.81 78 ASN A C 1
ATOM 652 O O . ASN A 1 78 ? -0.008 7.829 8.009 1.00 95.81 78 ASN A O 1
ATOM 656 N N . ASP A 1 79 ? 2.170 7.903 7.468 1.00 93.25 79 ASP A N 1
ATOM 657 C CA . ASP A 1 79 ? 2.352 9.355 7.527 1.00 93.25 79 ASP A CA 1
ATOM 658 C C . ASP A 1 79 ? 2.975 9.799 6.198 1.00 93.25 79 ASP A C 1
ATOM 660 O O . ASP A 1 79 ? 4.202 9.857 6.072 1.00 93.25 79 ASP A O 1
ATOM 664 N N . SER A 1 80 ? 2.127 10.066 5.198 1.00 91.31 80 SER A N 1
ATOM 665 C CA . SER A 1 80 ? 2.559 10.209 3.794 1.00 91.31 80 SER A CA 1
ATOM 666 C C . SER A 1 80 ? 3.506 11.377 3.549 1.00 91.31 80 SER A C 1
ATOM 668 O O . SER A 1 80 ? 4.290 11.354 2.603 1.00 91.31 80 SER A O 1
ATOM 670 N N . LYS A 1 81 ? 3.518 12.357 4.455 1.00 89.06 81 LYS A N 1
ATOM 671 C CA . LYS A 1 81 ? 4.465 13.471 4.421 1.00 89.06 81 LYS A CA 1
ATOM 672 C C . LYS A 1 81 ? 5.906 13.043 4.717 1.00 89.06 81 LYS A C 1
ATOM 674 O O . LYS A 1 81 ? 6.836 13.796 4.434 1.00 89.06 81 LYS A O 1
ATOM 679 N N . LYS A 1 82 ? 6.103 11.901 5.377 1.00 90.44 82 LYS A N 1
ATOM 680 C CA . LYS A 1 82 ? 7.417 11.464 5.865 1.00 90.44 82 LYS A CA 1
ATOM 681 C C . LYS A 1 82 ? 8.007 10.319 5.073 1.00 90.44 82 LYS A C 1
ATOM 683 O O . LYS A 1 82 ? 9.208 10.331 4.831 1.00 90.44 82 LYS A O 1
ATOM 688 N N . SER A 1 83 ? 7.206 9.306 4.770 1.00 92.31 83 SER A N 1
ATOM 689 C CA . SER A 1 83 ? 7.664 8.118 4.059 1.00 92.31 83 SER A CA 1
ATOM 690 C C . SER A 1 83 ? 6.485 7.322 3.512 1.00 92.31 83 SER A C 1
ATOM 692 O O . SER A 1 83 ? 5.333 7.525 3.897 1.00 92.31 83 SER A O 1
ATOM 694 N N . CYS A 1 84 ? 6.800 6.353 2.661 1.00 94.88 84 CYS A N 1
ATOM 695 C CA . CYS A 1 84 ? 5.857 5.358 2.177 1.00 94.88 84 CYS A CA 1
ATOM 696 C C . CYS A 1 84 ? 5.685 4.156 3.130 1.00 94.88 84 CYS A C 1
ATOM 698 O O . CYS A 1 84 ? 5.036 3.180 2.772 1.00 94.88 84 CYS A O 1
ATOM 700 N N . GLU A 1 85 ? 6.274 4.183 4.334 1.00 96.62 85 GLU A N 1
ATOM 701 C CA . GLU A 1 85 ? 6.236 3.037 5.251 1.00 96.62 85 GLU A CA 1
ATOM 702 C C . GLU A 1 85 ? 4.848 2.853 5.876 1.00 96.62 85 GLU A C 1
ATOM 704 O O . GLU A 1 85 ? 4.279 3.770 6.474 1.00 96.62 85 GLU A O 1
ATOM 709 N N . ILE A 1 86 ? 4.322 1.636 5.768 1.00 97.88 86 ILE A N 1
ATOM 710 C CA . ILE A 1 86 ? 3.034 1.228 6.318 1.00 97.88 86 ILE A CA 1
ATOM 711 C C . ILE A 1 86 ? 3.276 0.424 7.596 1.00 97.88 86 ILE A C 1
ATOM 713 O O . ILE A 1 86 ? 4.117 -0.477 7.652 1.00 97.88 86 ILE A O 1
ATOM 717 N N . HIS A 1 87 ? 2.504 0.726 8.636 1.00 95.25 87 HIS A N 1
ATOM 718 C CA . HIS A 1 87 ? 2.638 0.095 9.941 1.00 95.25 87 HIS A CA 1
ATOM 719 C C . HIS A 1 87 ? 1.357 -0.624 10.355 1.00 95.25 87 HIS A C 1
ATOM 721 O O . HIS A 1 87 ? 0.289 -0.025 10.340 1.00 95.25 87 HIS A O 1
ATOM 727 N N . GLY A 1 88 ? 1.463 -1.883 10.785 1.00 94.88 88 GLY A N 1
ATOM 728 C CA . GLY A 1 88 ? 0.333 -2.630 11.345 1.00 94.88 88 GLY A CA 1
ATOM 729 C C . GLY A 1 88 ? -0.100 -2.087 12.708 1.00 94.88 88 GLY A C 1
ATOM 730 O O . GLY A 1 88 ? 0.693 -2.081 13.649 1.00 94.88 88 GLY A O 1
ATOM 731 N N . GLU A 1 89 ? -1.360 -1.667 12.823 1.00 92.75 89 GLU A N 1
ATOM 732 C CA . GLU A 1 89 ? -1.942 -1.116 14.057 1.00 92.75 89 GLU A CA 1
ATOM 733 C C . GLU A 1 89 ? -2.887 -2.088 14.765 1.00 92.75 89 GLU A C 1
ATOM 735 O O . GLU A 1 89 ? -3.079 -1.994 15.979 1.00 92.75 89 GLU A O 1
ATOM 740 N N . GLY A 1 90 ? -3.503 -3.011 14.028 1.00 92.00 90 GLY A N 1
ATOM 741 C CA . GLY A 1 90 ? -4.433 -3.966 14.611 1.00 92.00 90 GLY A CA 1
ATOM 742 C C . GLY A 1 90 ? -5.067 -4.918 13.605 1.00 92.00 90 GLY A C 1
ATOM 743 O O . GLY A 1 90 ? -4.940 -4.744 12.397 1.00 92.00 90 GLY A O 1
ATOM 744 N N . ASP A 1 91 ? -5.798 -5.901 14.117 1.00 91.06 91 ASP A N 1
ATOM 745 C CA . ASP A 1 91 ? -6.673 -6.776 13.336 1.00 91.06 91 ASP A CA 1
ATOM 746 C C . ASP A 1 91 ? -8.095 -6.207 13.174 1.00 91.06 91 ASP A C 1
ATOM 748 O O . ASP A 1 91 ? -8.885 -6.741 12.401 1.00 91.06 91 ASP A O 1
ATOM 752 N N . ASN A 1 92 ? -8.425 -5.124 13.888 1.00 91.62 92 ASN A N 1
ATOM 753 C CA . ASN A 1 92 ? -9.671 -4.379 13.753 1.00 91.62 92 ASN A CA 1
ATOM 754 C C . ASN A 1 92 ? -9.514 -2.912 14.205 1.00 91.62 92 ASN A C 1
ATOM 756 O O . ASN A 1 92 ? -8.526 -2.526 14.837 1.00 91.62 92 ASN A O 1
ATOM 760 N N . ILE A 1 93 ? -10.510 -2.070 13.895 1.00 93.25 93 ILE A N 1
ATOM 761 C CA . ILE A 1 93 ? -10.470 -0.632 14.222 1.00 93.25 93 ILE A CA 1
ATOM 762 C C . ILE A 1 93 ? -10.377 -0.396 15.733 1.00 93.25 93 IL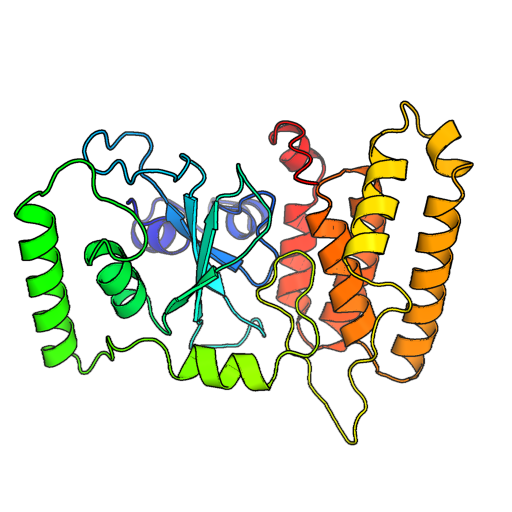E A C 1
ATOM 764 O O . ILE A 1 93 ? -9.651 0.498 16.171 1.00 93.25 93 ILE A O 1
ATOM 768 N N . PHE A 1 94 ? -11.092 -1.178 16.545 1.00 92.81 94 PHE A N 1
ATOM 769 C CA . PHE A 1 94 ? -11.127 -0.972 17.990 1.00 92.81 94 PHE A CA 1
ATOM 770 C C . PHE A 1 94 ? -9.765 -1.250 18.623 1.00 92.81 94 PHE A C 1
ATOM 772 O O . PHE A 1 94 ? -9.307 -0.434 19.423 1.00 92.81 94 PHE A O 1
ATOM 779 N N . SER A 1 95 ? -9.077 -2.328 18.232 1.00 91.44 95 SER A N 1
ATOM 780 C CA . SER A 1 95 ? -7.732 -2.628 18.739 1.00 91.44 95 SER A CA 1
ATOM 781 C C . SER A 1 95 ? -6.709 -1.560 18.331 1.00 91.44 95 SER A C 1
ATOM 783 O O . SER A 1 95 ? -5.868 -1.161 19.143 1.00 91.44 95 SER A O 1
ATOM 785 N N . ALA A 1 96 ? -6.805 -1.048 17.099 1.00 91.06 96 ALA A N 1
ATOM 786 C CA . ALA A 1 96 ? -5.931 0.011 16.601 1.00 91.06 96 ALA A CA 1
ATOM 787 C C . ALA A 1 96 ? -6.138 1.326 17.371 1.00 91.06 96 ALA A C 1
ATOM 789 O O . ALA A 1 96 ? -5.184 1.912 17.888 1.00 91.06 96 ALA A O 1
ATOM 790 N N . ILE A 1 97 ? -7.393 1.763 17.534 1.00 89.69 97 ILE A N 1
ATOM 791 C CA . ILE A 1 97 ? -7.725 2.977 18.293 1.00 89.69 97 ILE A CA 1
ATOM 792 C C . ILE A 1 97 ? -7.359 2.811 19.771 1.00 89.69 97 ILE A C 1
ATOM 794 O O . ILE A 1 97 ? -6.812 3.734 20.375 1.00 89.69 97 ILE A O 1
ATOM 798 N N . HIS A 1 98 ? -7.609 1.644 20.366 1.00 89.12 98 HIS A N 1
ATOM 799 C CA . HIS A 1 98 ? -7.222 1.348 21.748 1.00 89.12 98 HIS A CA 1
ATOM 800 C C . HIS A 1 98 ? -5.709 1.473 21.954 1.00 89.12 98 HIS A C 1
ATOM 802 O O . HIS A 1 98 ? -5.256 2.142 22.891 1.00 89.12 98 HIS A O 1
ATOM 808 N N . THR A 1 99 ? -4.926 0.913 21.029 1.00 86.31 99 THR A N 1
ATOM 809 C CA . THR A 1 99 ? -3.462 1.015 21.030 1.00 86.31 99 THR A CA 1
ATOM 810 C C . THR A 1 99 ? -3.006 2.461 20.871 1.00 86.31 99 THR A C 1
ATOM 812 O O . THR A 1 99 ? -2.142 2.911 21.630 1.00 86.31 99 THR A O 1
ATOM 815 N N . LEU A 1 100 ? -3.620 3.227 19.970 1.00 84.12 100 LEU A N 1
ATOM 816 C CA . LEU A 1 100 ? -3.325 4.647 19.781 1.00 84.12 100 LEU A CA 1
ATOM 817 C C . LEU A 1 100 ? -3.591 5.458 21.062 1.00 84.12 100 LEU A C 1
ATOM 819 O O . LEU A 1 100 ? -2.728 6.210 21.518 1.00 84.12 100 LEU A O 1
ATOM 823 N N . LEU A 1 101 ? -4.751 5.248 21.694 1.00 83.44 101 LEU A N 1
ATOM 824 C CA . LEU A 1 101 ? -5.149 5.909 22.943 1.00 83.44 101 LEU A CA 1
ATOM 825 C C . LEU A 1 101 ? -4.267 5.524 24.136 1.00 83.44 101 LEU A C 1
ATOM 827 O O . LEU A 1 101 ? -4.221 6.252 25.127 1.00 83.44 101 LEU A O 1
ATOM 831 N N . SER A 1 102 ? -3.553 4.396 24.063 1.00 79.94 102 SER A N 1
ATOM 832 C CA . SER A 1 102 ? -2.599 4.002 25.101 1.00 79.94 102 SER A CA 1
ATOM 833 C C . SER A 1 102 ? -1.365 4.906 25.171 1.00 79.94 102 SER A C 1
ATOM 835 O O . SER A 1 102 ? -0.671 4.884 26.185 1.00 79.94 102 SER A O 1
ATOM 837 N N . GLY A 1 103 ? -1.080 5.680 24.116 1.00 73.50 103 GLY A N 1
ATOM 838 C CA . GLY A 1 103 ? 0.082 6.570 24.051 1.00 73.50 103 GLY A CA 1
ATOM 839 C C . GLY A 1 103 ? 1.433 5.847 23.989 1.00 73.50 103 GLY A C 1
ATOM 840 O O . GLY A 1 103 ? 2.472 6.488 24.109 1.00 73.50 103 GLY A O 1
ATOM 841 N N . LYS A 1 104 ? 1.449 4.516 23.800 1.00 72.69 104 LYS A N 1
ATOM 842 C CA . LYS A 1 104 ? 2.690 3.720 23.717 1.00 72.69 104 LYS A CA 1
ATOM 843 C C . LYS A 1 104 ? 3.572 4.116 22.535 1.00 72.69 104 LYS A C 1
ATOM 845 O O . LYS A 1 104 ? 4.791 4.051 22.638 1.00 72.69 104 LYS A O 1
ATOM 850 N N . ARG A 1 105 ? 2.949 4.484 21.412 1.00 71.50 105 ARG A N 1
ATOM 851 C CA . ARG A 1 105 ? 3.641 4.794 20.156 1.00 71.50 105 ARG A CA 1
ATOM 852 C C . ARG A 1 105 ? 3.845 6.288 19.934 1.00 71.50 105 ARG A C 1
ATOM 854 O O . ARG A 1 105 ? 4.881 6.699 19.427 1.00 71.50 105 ARG A O 1
ATOM 861 N N . PHE A 1 106 ? 2.874 7.092 20.345 1.00 73.56 106 PHE A N 1
ATOM 862 C CA . PHE A 1 106 ? 2.922 8.537 20.207 1.00 73.56 106 PHE A CA 1
ATOM 863 C C . PHE A 1 106 ? 2.666 9.178 21.561 1.00 73.56 106 PHE A C 1
ATOM 865 O O . PHE A 1 106 ? 1.675 8.866 22.226 1.00 73.56 106 PHE A O 1
ATOM 872 N N . LYS A 1 107 ? 3.546 10.096 21.963 1.00 68.75 107 LYS A N 1
ATOM 873 C CA . LYS A 1 107 ? 3.328 10.872 23.180 1.00 68.75 107 LYS A CA 1
ATOM 874 C C . LYS A 1 107 ? 2.181 11.849 22.943 1.00 68.75 107 LYS A C 1
ATOM 876 O O . LYS A 1 107 ? 2.201 12.653 22.009 1.00 68.75 107 LYS A O 1
ATOM 881 N N . LEU A 1 108 ? 1.167 11.764 23.795 1.00 67.06 108 LEU A N 1
ATOM 882 C CA . LEU A 1 108 ? 0.085 12.739 23.852 1.00 67.06 108 LEU A CA 1
ATOM 883 C C . LEU A 1 108 ? 0.617 13.996 24.543 1.00 67.06 108 LEU A C 1
ATOM 885 O O . LEU A 1 108 ? 1.035 13.921 25.696 1.00 67.06 108 LEU A O 1
ATOM 889 N N . LYS A 1 109 ? 0.575 15.148 23.861 1.00 63.94 109 LYS A N 1
ATOM 890 C CA . LYS A 1 109 ? 1.052 16.422 24.433 1.00 63.94 109 LYS A CA 1
ATOM 891 C C . LYS A 1 109 ? 0.295 16.838 25.694 1.00 63.94 109 LYS A C 1
ATOM 893 O O . LYS A 1 109 ? 0.887 17.420 26.591 1.00 63.94 109 LYS A O 1
ATOM 898 N N . ASN A 1 110 ? -0.992 16.503 25.775 1.00 60.47 110 ASN A N 1
ATOM 899 C CA . ASN A 1 110 ? -1.839 16.802 26.923 1.00 60.47 110 ASN A CA 1
ATOM 900 C C . ASN A 1 110 ? -2.462 15.502 27.439 1.00 60.47 110 ASN A C 1
ATOM 902 O O . ASN A 1 110 ? -3.198 14.822 26.718 1.00 60.47 110 ASN A O 1
ATOM 906 N N . HIS A 1 111 ? -2.165 15.148 28.692 1.00 58.28 111 HIS A N 1
ATOM 907 C CA . HIS A 1 111 ? -2.753 14.001 29.384 1.00 58.28 111 HIS A CA 1
ATOM 908 C C . HIS A 1 111 ? -4.229 14.286 29.698 1.00 58.28 111 HIS A C 1
ATOM 910 O O . HIS A 1 111 ? -4.601 14.643 30.812 1.00 58.28 111 HIS A O 1
ATOM 91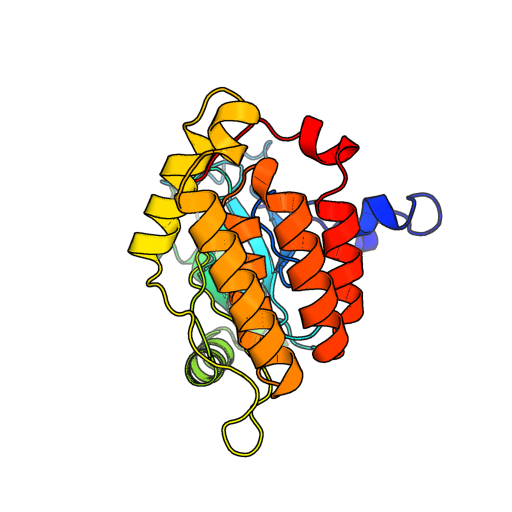6 N N . ASN A 1 112 ? -5.088 14.150 28.693 1.00 67.06 112 ASN A N 1
ATOM 917 C CA . ASN A 1 112 ? -6.500 14.450 28.849 1.00 67.06 112 ASN A CA 1
ATOM 918 C C . ASN A 1 112 ? -7.229 13.235 29.420 1.00 67.06 112 ASN A C 1
ATOM 920 O O . ASN A 1 112 ? -7.296 12.177 28.794 1.00 67.06 112 ASN A O 1
ATOM 924 N N . ASP A 1 113 ? -7.835 13.424 30.590 1.00 77.00 113 ASP A N 1
ATOM 925 C CA . ASP A 1 113 ? -8.839 12.546 31.204 1.00 77.00 113 ASP A CA 1
ATOM 926 C C . ASP A 1 113 ? -9.859 12.003 30.174 1.00 77.00 113 ASP A C 1
ATOM 928 O O . ASP A 1 113 ? -10.292 10.856 30.237 1.00 77.00 113 ASP A O 1
ATOM 932 N N . HIS A 1 114 ? -10.140 12.783 29.126 1.00 78.81 114 HIS A N 1
ATOM 933 C CA . HIS A 1 114 ? -10.942 12.381 27.972 1.00 78.81 114 HIS A CA 1
ATOM 934 C C . HIS A 1 114 ? -10.429 11.129 27.231 1.00 78.81 114 HIS A C 1
ATOM 936 O O . HIS A 1 114 ? -11.226 10.249 26.919 1.00 78.81 114 HIS A O 1
ATOM 942 N N . CYS A 1 115 ? -9.120 10.998 26.976 1.00 79.62 115 CYS A N 1
ATOM 943 C CA . CYS A 1 115 ? -8.558 9.814 26.310 1.00 79.62 115 CYS A CA 1
ATOM 944 C C . CYS A 1 115 ? -8.689 8.564 27.189 1.00 79.62 115 CYS A C 1
ATOM 946 O O . CYS A 1 115 ? -8.992 7.486 26.682 1.00 79.62 115 CYS A O 1
ATOM 948 N N . LYS A 1 116 ? -8.524 8.713 28.513 1.00 83.56 116 LYS A N 1
ATOM 949 C CA . LYS A 1 116 ? -8.745 7.622 29.476 1.00 83.56 116 LYS A CA 1
ATOM 950 C C . LYS A 1 116 ? -10.212 7.190 29.488 1.00 83.56 116 LYS A C 1
ATOM 952 O O . LYS A 1 116 ? -10.489 6.001 29.371 1.00 83.56 116 LYS A O 1
ATOM 957 N N . LYS A 1 117 ? -11.144 8.148 29.547 1.00 88.31 117 LYS A N 1
ATOM 958 C CA . LYS A 1 117 ? -12.594 7.891 29.488 1.00 88.31 117 LYS A CA 1
ATOM 959 C C . LYS A 1 117 ? -13.015 7.224 28.179 1.00 88.31 117 LYS A C 1
ATOM 961 O O . LYS A 1 117 ? -13.790 6.275 28.203 1.00 88.31 117 LYS A O 1
ATOM 966 N N . LEU A 1 118 ? -12.510 7.698 27.039 1.00 88.38 118 LEU A N 1
ATOM 967 C CA . LEU A 1 118 ? -12.799 7.092 25.738 1.00 88.38 118 LEU A CA 1
ATOM 968 C C . LEU A 1 118 ? -12.264 5.661 25.664 1.00 88.38 118 LEU A C 1
ATOM 970 O O . LEU A 1 118 ? -12.976 4.767 25.218 1.00 88.38 118 LEU A O 1
ATOM 974 N N . ARG A 1 119 ? -11.041 5.433 26.152 1.00 88.81 119 ARG A N 1
ATOM 975 C CA . ARG A 1 119 ? -10.456 4.095 26.217 1.00 88.81 119 ARG A CA 1
ATOM 976 C C . ARG A 1 119 ? -11.289 3.146 27.082 1.00 88.81 119 ARG A C 1
ATOM 978 O O . ARG A 1 119 ? -11.546 2.036 26.640 1.00 88.81 119 ARG A O 1
ATOM 985 N N . GLN A 1 120 ? -11.755 3.588 28.250 1.00 91.69 120 GLN A N 1
ATOM 986 C CA . GLN A 1 120 ? -12.642 2.788 29.105 1.00 91.69 120 GLN A CA 1
ATOM 987 C C . GLN A 1 120 ? -13.953 2.436 28.394 1.00 91.69 120 GLN A C 1
ATOM 989 O O . GLN A 1 120 ? -14.358 1.281 28.405 1.00 91.69 120 GLN A O 1
ATOM 994 N N . LYS A 1 121 ? -14.589 3.403 27.716 1.00 94.06 121 LYS A N 1
ATOM 995 C CA . LYS A 1 121 ? -15.800 3.138 26.918 1.00 94.06 121 LYS A CA 1
ATOM 996 C C . LYS A 1 121 ? -15.552 2.113 25.810 1.00 94.06 121 LYS A C 1
ATOM 998 O O . LYS A 1 121 ? -16.405 1.268 25.566 1.00 94.06 121 LYS A O 1
ATOM 1003 N N . LEU A 1 122 ? -14.395 2.191 25.154 1.00 94.00 122 LEU A N 1
ATOM 1004 C CA . LEU A 1 122 ? -13.987 1.243 24.120 1.00 94.00 122 LEU A CA 1
ATOM 1005 C C . LEU A 1 122 ? -13.777 -0.160 24.711 1.00 94.00 122 LEU A C 1
ATOM 1007 O O . LEU A 1 122 ? -14.262 -1.130 24.140 1.00 94.00 122 LEU A O 1
ATOM 1011 N N . GLU A 1 123 ? -13.126 -0.267 25.872 1.00 94.81 123 GLU A N 1
ATOM 1012 C CA . GLU A 1 123 ? -12.948 -1.531 26.603 1.00 94.81 123 GLU A CA 1
ATOM 1013 C C . GLU A 1 123 ? -14.298 -2.152 27.006 1.00 94.81 123 GLU A C 1
ATOM 1015 O O . GLU A 1 123 ? -14.509 -3.339 26.768 1.00 94.81 123 GLU A O 1
ATOM 1020 N N . THR A 1 124 ? -15.241 -1.360 27.533 1.00 96.38 124 THR A N 1
ATOM 1021 C CA . THR A 1 124 ? -16.604 -1.828 27.848 1.00 96.38 124 THR A CA 1
ATOM 1022 C C . THR A 1 124 ? -17.333 -2.329 26.604 1.00 96.38 124 THR A C 1
ATOM 1024 O O . THR A 1 124 ? -17.808 -3.462 26.597 1.00 96.38 124 THR A O 1
ATOM 1027 N N . PHE A 1 125 ? -17.360 -1.531 25.530 1.00 96.44 125 PHE A N 1
ATOM 1028 C CA . PHE A 1 125 ? -17.997 -1.920 24.270 1.00 96.44 125 PHE A CA 1
ATOM 1029 C C . PHE A 1 125 ? -17.406 -3.223 23.719 1.00 96.44 125 PHE A C 1
ATOM 1031 O O . PHE A 1 125 ? -18.141 -4.090 23.251 1.00 96.44 125 PHE A O 1
ATOM 1038 N N . ALA A 1 126 ? -16.083 -3.379 23.792 1.00 95.00 126 ALA A N 1
ATOM 1039 C CA . ALA A 1 126 ? -15.410 -4.570 23.301 1.00 95.00 126 ALA A CA 1
ATOM 1040 C C . ALA A 1 126 ? -15.776 -5.828 24.099 1.00 95.00 126 ALA A C 1
ATOM 1042 O O . ALA A 1 126 ? -15.972 -6.881 23.499 1.00 95.00 126 ALA A O 1
ATOM 1043 N N . ILE A 1 127 ? -15.924 -5.719 25.424 1.00 95.38 127 ILE A N 1
ATOM 1044 C CA . ILE A 1 127 ? -16.390 -6.826 26.271 1.00 95.38 127 ILE A CA 1
ATOM 1045 C C . ILE A 1 127 ? -17.829 -7.207 25.909 1.00 95.38 127 ILE A C 1
ATOM 1047 O O . ILE A 1 127 ? -18.108 -8.384 25.692 1.00 95.38 127 ILE A O 1
ATOM 1051 N N . GLU A 1 128 ? -18.724 -6.222 25.807 1.00 96.88 128 GLU A N 1
ATOM 1052 C CA . GLU A 1 128 ? -20.149 -6.433 25.511 1.00 96.88 128 GLU A CA 1
ATOM 1053 C C . GLU A 1 128 ? -20.394 -7.029 24.117 1.00 96.88 128 GLU A C 1
ATOM 1055 O O . GLU A 1 128 ? -21.348 -7.777 23.929 1.00 96.88 128 GLU A O 1
ATOM 1060 N N . ASN A 1 129 ? -19.528 -6.718 23.148 1.00 96.00 129 ASN A N 1
ATOM 1061 C CA . ASN A 1 129 ? -19.674 -7.133 21.749 1.00 96.00 129 ASN A CA 1
ATOM 1062 C C . ASN A 1 129 ? -18.653 -8.199 21.321 1.00 96.00 129 ASN A C 1
ATOM 1064 O O . ASN A 1 129 ? -18.506 -8.460 20.130 1.00 96.00 129 ASN A O 1
ATOM 1068 N N . HIS A 1 130 ? -17.932 -8.804 22.271 1.00 93.12 130 HIS A N 1
ATOM 1069 C CA . HIS A 1 130 ? -16.914 -9.832 22.013 1.00 93.12 130 HIS A CA 1
ATOM 1070 C C . HIS A 1 130 ? -15.834 -9.415 20.991 1.00 93.12 130 HIS A C 1
ATOM 1072 O O . HIS A 1 130 ? -15.339 -10.232 20.214 1.00 93.12 130 HIS A O 1
ATOM 1078 N N . VAL A 1 131 ? -15.441 -8.139 21.000 1.00 91.75 131 VAL A N 1
ATOM 1079 C CA . VAL A 1 131 ? -14.384 -7.606 20.131 1.00 91.75 131 VAL A CA 1
ATOM 1080 C C . VAL A 1 131 ? -13.018 -7.844 20.767 1.00 91.75 131 VAL A C 1
ATOM 1082 O O . VAL A 1 131 ? -12.763 -7.467 21.912 1.00 91.75 131 VAL A O 1
ATOM 1085 N N . ASN A 1 132 ? -12.095 -8.427 20.005 1.00 89.19 132 ASN A N 1
ATOM 1086 C CA . ASN A 1 132 ? -10.726 -8.640 20.458 1.00 89.19 132 ASN A CA 1
ATOM 1087 C C . ASN A 1 132 ? -9.919 -7.328 20.424 1.00 89.19 132 ASN A C 1
ATOM 1089 O O . ASN A 1 132 ? -9.704 -6.752 19.361 1.00 89.19 132 ASN A O 1
ATOM 1093 N N . LEU A 1 133 ? -9.425 -6.866 21.577 1.00 90.06 133 LEU A N 1
ATOM 1094 C CA . LEU A 1 133 ? -8.556 -5.681 21.662 1.00 90.06 133 LEU A CA 1
ATOM 1095 C C . LEU A 1 133 ? -7.057 -6.003 21.670 1.00 90.06 133 LEU A C 1
ATOM 1097 O O . LEU A 1 133 ? -6.246 -5.087 21.556 1.00 90.06 133 LEU A O 1
ATOM 1101 N N . ASN A 1 134 ? -6.668 -7.278 21.774 1.00 82.56 134 ASN A N 1
ATOM 1102 C CA . ASN A 1 134 ? -5.257 -7.671 21.743 1.00 82.56 134 ASN A CA 1
ATOM 1103 C C . ASN A 1 134 ? -4.646 -7.507 20.344 1.00 82.56 134 ASN A C 1
ATOM 1105 O O . ASN A 1 134 ? -3.439 -7.302 20.235 1.00 82.56 134 ASN A O 1
ATOM 1109 N N . GLY A 1 135 ? -5.472 -7.549 19.292 1.00 68.62 135 GLY A N 1
ATOM 1110 C CA . GLY A 1 135 ? -5.227 -6.878 18.013 1.00 68.62 135 GLY A CA 1
ATOM 1111 C C . GLY A 1 135 ? -4.091 -7.392 17.129 1.00 68.62 135 GLY A C 1
ATOM 1112 O O . GLY A 1 135 ? -3.839 -6.791 16.091 1.00 68.62 135 GLY A O 1
ATOM 1113 N N . LYS A 1 136 ? -3.342 -8.422 17.536 1.00 76.94 136 LYS A N 1
ATOM 1114 C CA . LYS A 1 136 ? -2.062 -8.773 16.890 1.00 76.94 136 LYS A CA 1
ATOM 1115 C C . LYS A 1 136 ? -2.024 -10.130 16.211 1.00 76.94 136 LYS A C 1
ATOM 1117 O O . LYS A 1 136 ? -1.168 -10.335 15.359 1.00 76.94 136 LYS A O 1
ATOM 1122 N N . THR A 1 137 ? -2.953 -11.028 16.517 1.00 83.56 137 THR A N 1
ATOM 1123 C CA . THR A 1 137 ? -2.885 -12.416 16.043 1.00 83.56 137 THR A CA 1
ATOM 1124 C C . THR A 1 137 ? -2.927 -12.497 14.515 1.00 83.56 137 THR A C 1
ATOM 1126 O O . THR A 1 137 ? -2.044 -13.108 13.920 1.00 83.56 137 THR A O 1
ATOM 1129 N N . LYS A 1 138 ? -3.857 -11.784 13.858 1.00 89.88 138 LYS A N 1
ATOM 1130 C CA . LYS A 1 138 ? -3.938 -11.775 12.384 1.00 89.88 138 LYS A CA 1
ATOM 1131 C C . LYS A 1 138 ? -2.713 -11.128 11.725 1.00 89.88 138 LYS A C 1
ATOM 1133 O O . LYS A 1 138 ? -2.267 -11.584 10.675 1.00 89.88 138 LYS A O 1
ATOM 1138 N N . LEU A 1 139 ? -2.142 -10.089 12.345 1.00 91.12 139 LEU A N 1
ATOM 1139 C CA . LEU A 1 139 ? -0.913 -9.444 11.863 1.00 91.12 139 LEU A CA 1
ATOM 1140 C C . LEU A 1 139 ? 0.284 -10.402 11.940 1.00 91.12 139 LEU A C 1
ATOM 1142 O O . LEU A 1 139 ? 1.043 -10.517 10.982 1.00 91.12 139 LEU A O 1
ATOM 1146 N N . GLU A 1 140 ? 0.431 -11.118 13.054 1.00 91.88 140 GLU A N 1
ATOM 1147 C CA . GLU A 1 140 ? 1.499 -12.102 13.264 1.00 91.88 140 GLU A CA 1
ATOM 1148 C C . GLU A 1 140 ? 1.369 -13.307 12.322 1.00 91.88 140 GLU A C 1
ATOM 1150 O O . GLU A 1 140 ? 2.367 -13.807 11.801 1.00 91.88 140 GLU A O 1
ATOM 1155 N N . GLU A 1 141 ? 0.144 -13.768 12.066 1.00 93.19 141 GLU A N 1
ATOM 1156 C CA . GLU A 1 141 ? -0.138 -14.817 11.082 1.00 93.19 141 GLU A CA 1
ATOM 1157 C C . GLU A 1 141 ? 0.157 -14.356 9.655 1.00 93.19 141 GLU A C 1
ATOM 1159 O O . GLU A 1 141 ? 0.769 -15.096 8.881 1.00 93.19 141 GLU A O 1
ATOM 1164 N N . ARG A 1 142 ? -0.217 -13.120 9.305 1.00 95.06 142 ARG A N 1
ATOM 1165 C CA . ARG A 1 142 ? 0.129 -12.527 8.010 1.00 95.06 142 ARG A CA 1
ATOM 1166 C C . ARG A 1 142 ? 1.637 -12.402 7.837 1.00 95.06 142 ARG A C 1
ATOM 1168 O O . ARG A 1 142 ? 2.132 -12.768 6.778 1.00 95.06 142 ARG A O 1
ATOM 1175 N N . GLN A 1 143 ? 2.370 -11.973 8.864 1.00 93.69 143 GLN A N 1
ATOM 1176 C CA . GLN A 1 143 ? 3.823 -11.786 8.795 1.00 93.69 143 GLN A CA 1
ATOM 1177 C C . GLN A 1 143 ? 4.568 -13.053 8.344 1.00 93.69 143 GLN A C 1
ATOM 1179 O O . GLN A 1 143 ? 5.579 -12.958 7.655 1.00 93.69 143 GLN A O 1
ATOM 1184 N N . LYS A 1 144 ? 4.053 -14.239 8.692 1.00 95.62 144 LYS A N 1
ATOM 1185 C CA . LYS A 1 144 ? 4.622 -15.538 8.289 1.00 95.62 144 LYS A CA 1
ATOM 1186 C C . LYS A 1 144 ? 4.409 -15.873 6.808 1.00 95.62 144 LYS A C 1
ATOM 1188 O O . LYS A 1 144 ? 5.074 -16.767 6.300 1.00 95.62 144 LYS A O 1
ATOM 1193 N N . ARG A 1 145 ? 3.463 -15.204 6.145 1.00 95.88 145 ARG A N 1
ATOM 1194 C CA . ARG A 1 145 ? 3.078 -15.429 4.742 1.00 95.88 145 ARG A CA 1
ATOM 1195 C C . ARG A 1 145 ? 3.630 -14.370 3.788 1.00 95.88 145 ARG A C 1
ATOM 1197 O O . ARG A 1 145 ? 3.402 -14.481 2.592 1.00 95.88 145 ARG A O 1
ATOM 1204 N N . ILE A 1 146 ? 4.310 -13.346 4.305 1.00 97.69 146 ILE A N 1
ATOM 1205 C CA . ILE A 1 146 ? 4.868 -12.272 3.481 1.00 97.69 146 ILE A CA 1
ATOM 1206 C C . ILE A 1 146 ? 5.965 -12.835 2.578 1.00 97.69 146 ILE A C 1
ATOM 1208 O O . ILE A 1 146 ? 6.915 -13.453 3.057 1.00 97.69 146 ILE A O 1
ATOM 1212 N N . ASN A 1 147 ? 5.840 -12.575 1.279 1.00 97.69 147 ASN A N 1
ATOM 1213 C CA . ASN A 1 147 ? 6.818 -12.976 0.272 1.00 97.69 147 ASN A CA 1
ATOM 1214 C C . ASN A 1 147 ? 7.970 -11.965 0.166 1.00 97.69 147 ASN A C 1
ATOM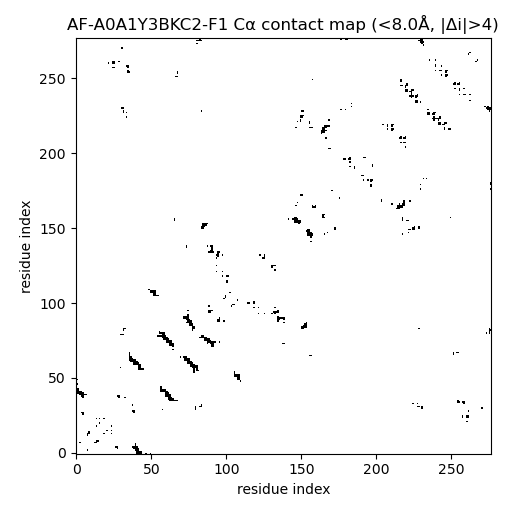 1216 O O . ASN A 1 147 ? 9.136 -12.353 0.111 1.00 97.69 147 ASN A O 1
ATOM 1220 N N . ALA A 1 148 ? 7.638 -10.672 0.193 1.00 97.19 148 ALA A N 1
ATOM 1221 C CA . ALA A 1 148 ? 8.587 -9.565 0.121 1.00 97.19 148 ALA A CA 1
ATOM 1222 C C . ALA A 1 148 ? 8.086 -8.371 0.937 1.00 97.19 148 ALA A C 1
ATOM 1224 O O . ALA A 1 148 ? 6.875 -8.153 0.970 1.00 97.19 148 ALA A O 1
ATOM 1225 N N . PRO A 1 149 ? 8.963 -7.577 1.577 1.00 95.69 149 PRO A N 1
ATOM 1226 C CA . PRO A 1 149 ? 8.553 -6.416 2.362 1.00 95.69 149 PRO A CA 1
ATOM 1227 C C . PRO A 1 149 ? 8.138 -5.209 1.508 1.00 95.69 149 PRO A C 1
ATOM 1229 O O . PRO A 1 149 ? 7.363 -4.392 2.014 1.00 95.69 149 PRO A O 1
ATOM 1232 N N . THR A 1 150 ? 8.616 -5.101 0.256 1.00 96.69 150 THR A N 1
ATOM 1233 C CA . THR A 1 150 ? 8.566 -3.892 -0.604 1.00 96.69 150 THR A CA 1
ATOM 1234 C C . THR A 1 150 ? 9.163 -2.648 0.081 1.00 96.69 150 THR A C 1
ATOM 1236 O O . THR A 1 150 ? 9.563 -2.677 1.256 1.00 96.69 150 THR A O 1
ATOM 1239 N N . LEU A 1 151 ? 9.169 -1.507 -0.609 1.00 96.56 151 LEU A N 1
ATOM 1240 C CA . LEU A 1 151 ? 9.578 -0.231 -0.024 1.00 96.56 151 LEU A CA 1
ATOM 1241 C C . LEU A 1 151 ? 8.656 0.244 1.114 1.00 96.56 151 LEU A C 1
ATOM 1243 O O . LEU A 1 151 ? 9.151 0.902 2.031 1.00 96.56 151 LEU A O 1
ATOM 1247 N N . HIS A 1 152 ? 7.371 -0.138 1.128 1.00 96.81 152 HIS A N 1
ATOM 1248 C CA . HIS A 1 152 ? 6.431 0.253 2.189 1.00 96.81 152 HIS A CA 1
ATOM 1249 C C . HIS A 1 152 ? 6.539 -0.613 3.452 1.00 96.81 152 HIS A C 1
ATOM 1251 O O . HIS A 1 152 ? 5.817 -0.384 4.421 1.00 96.81 152 HIS A O 1
ATOM 1257 N N . ARG A 1 153 ? 7.412 -1.630 3.468 1.00 97.19 153 ARG A N 1
ATOM 1258 C CA . ARG A 1 153 ? 7.736 -2.516 4.610 1.00 97.19 153 ARG A CA 1
ATOM 1259 C C . ARG A 1 153 ? 6.626 -3.424 5.139 1.00 97.19 153 ARG A C 1
ATOM 1261 O O . ARG A 1 153 ? 6.939 -4.413 5.796 1.00 97.19 153 ARG A O 1
ATOM 1268 N N . PHE A 1 154 ? 5.358 -3.140 4.852 1.00 97.56 154 PHE A N 1
ATOM 1269 C CA . PHE A 1 154 ? 4.245 -4.010 5.246 1.00 97.56 154 PHE A CA 1
ATOM 1270 C C . PHE A 1 154 ? 4.150 -5.304 4.424 1.00 97.56 154 PHE A C 1
ATOM 1272 O O . PHE A 1 154 ? 3.533 -6.266 4.869 1.00 97.56 154 PHE A O 1
ATOM 1279 N N . GLY A 1 155 ? 4.808 -5.349 3.267 1.00 97.81 155 GLY A N 1
ATOM 1280 C CA . GLY A 1 155 ? 4.969 -6.527 2.427 1.00 97.81 155 GLY A CA 1
ATOM 1281 C C . GLY A 1 155 ? 3.749 -6.997 1.648 1.00 97.81 155 GLY A C 1
ATOM 1282 O O . GLY A 1 155 ? 2.625 -6.572 1.904 1.00 97.81 155 GLY A O 1
ATOM 1283 N N . ILE A 1 156 ? 4.008 -7.897 0.702 1.00 98.50 156 ILE A N 1
ATOM 1284 C CA . ILE A 1 156 ? 3.013 -8.538 -0.163 1.00 98.50 156 ILE A CA 1
ATOM 1285 C C . ILE A 1 156 ? 2.781 -9.990 0.244 1.00 98.50 156 ILE A C 1
ATOM 1287 O O . ILE A 1 156 ? 3.694 -10.673 0.716 1.00 98.50 156 ILE A O 1
ATOM 1291 N N . VAL A 1 157 ? 1.558 -10.459 0.015 1.00 98.19 157 VAL A N 1
ATOM 1292 C CA . VAL A 1 157 ? 1.169 -11.864 0.150 1.00 98.19 157 VAL A CA 1
ATOM 1293 C C . VAL A 1 157 ? 0.578 -12.321 -1.176 1.00 98.19 157 VAL A C 1
ATOM 1295 O O . VAL A 1 157 ? -0.427 -11.772 -1.638 1.00 98.19 157 VAL A O 1
ATOM 1298 N N . VAL A 1 158 ? 1.190 -13.333 -1.784 1.00 97.81 158 VAL A N 1
ATOM 1299 C CA . VAL A 1 158 ? 0.703 -13.974 -3.010 1.00 97.81 158 VAL A CA 1
ATOM 1300 C C . VAL A 1 158 ? 0.550 -15.485 -2.811 1.00 97.81 158 VAL A C 1
ATOM 1302 O O . VAL A 1 158 ? 1.243 -16.070 -1.970 1.00 97.81 158 VAL A O 1
ATOM 1305 N N . PRO A 1 159 ? -0.365 -16.144 -3.542 1.00 96.38 159 PRO A N 1
ATOM 1306 C CA . PRO A 1 159 ? -0.507 -17.594 -3.486 1.00 96.38 159 PRO A CA 1
ATOM 1307 C C . PRO A 1 159 ? 0.791 -18.304 -3.892 1.00 96.38 159 PRO A C 1
ATOM 1309 O O . PRO A 1 159 ? 1.410 -17.940 -4.885 1.00 96.38 159 PRO A O 1
ATOM 1312 N N . MET A 1 160 ? 1.171 -19.344 -3.144 1.00 95.88 160 MET A N 1
ATOM 1313 C CA . MET A 1 160 ? 2.314 -20.208 -3.456 1.00 95.88 160 MET A CA 1
ATOM 1314 C C . MET A 1 160 ? 1.823 -21.643 -3.664 1.00 95.88 160 MET A C 1
ATOM 1316 O O . MET A 1 160 ? 1.282 -22.250 -2.739 1.00 95.88 160 MET A O 1
ATOM 1320 N N . ILE A 1 161 ? 2.029 -22.207 -4.855 1.00 94.31 161 ILE A N 1
ATOM 1321 C CA . ILE A 1 161 ? 1.680 -23.596 -5.189 1.00 94.31 161 ILE A CA 1
ATOM 1322 C C . ILE A 1 161 ? 2.959 -24.312 -5.614 1.00 94.31 161 ILE A C 1
ATOM 1324 O O . ILE A 1 161 ? 3.567 -23.951 -6.612 1.00 94.31 161 ILE A O 1
ATOM 1328 N N . ASN A 1 162 ? 3.382 -25.336 -4.865 1.00 93.19 162 ASN A N 1
ATOM 1329 C CA . ASN A 1 162 ? 4.621 -26.084 -5.138 1.00 93.19 162 ASN A CA 1
ATOM 1330 C C . ASN A 1 162 ? 5.862 -25.180 -5.310 1.00 93.19 162 ASN A C 1
ATOM 1332 O O . ASN A 1 162 ? 6.685 -25.418 -6.189 1.00 93.19 162 ASN A O 1
ATOM 1336 N N . ASN A 1 163 ? 5.992 -24.151 -4.464 1.00 92.25 163 ASN A N 1
ATOM 1337 C CA . ASN A 1 163 ? 7.038 -23.117 -4.521 1.00 92.25 163 ASN A CA 1
ATOM 1338 C C . ASN A 1 163 ? 7.002 -22.199 -5.760 1.00 92.25 163 ASN A C 1
ATOM 1340 O O . ASN A 1 163 ? 7.972 -21.488 -5.993 1.00 92.25 163 ASN A O 1
ATOM 1344 N N . VAL A 1 164 ? 5.896 -22.181 -6.506 1.00 96.50 164 VAL A N 1
ATOM 1345 C CA . VAL A 1 164 ? 5.644 -21.254 -7.619 1.00 96.50 164 VAL A CA 1
ATOM 1346 C C . VAL A 1 164 ? 4.627 -20.201 -7.185 1.00 96.50 164 VAL A C 1
ATOM 1348 O O . VAL A 1 164 ? 3.633 -20.542 -6.538 1.00 96.50 164 VAL A O 1
ATOM 1351 N N . GLY A 1 165 ? 4.876 -18.941 -7.531 1.00 97.50 165 GLY A N 1
ATOM 1352 C CA . GLY A 1 165 ? 4.002 -17.801 -7.234 1.00 97.50 165 GLY A CA 1
ATOM 1353 C C . GLY A 1 165 ? 4.771 -16.511 -6.948 1.00 97.50 165 GLY A C 1
ATOM 1354 O O . GLY A 1 165 ? 4.287 -15.411 -7.217 1.00 97.50 165 GLY A O 1
ATOM 1355 N N . TYR A 1 166 ? 6.002 -16.635 -6.455 1.00 98.44 166 TYR A N 1
ATOM 1356 C CA . TYR A 1 166 ? 6.890 -15.518 -6.164 1.00 98.44 166 TYR A CA 1
ATOM 1357 C C . TYR A 1 166 ? 8.351 -15.929 -6.320 1.00 98.44 166 TYR A C 1
ATOM 1359 O O . TYR A 1 166 ? 8.784 -16.957 -5.796 1.00 98.44 166 TYR A O 1
ATOM 1367 N N . ARG A 1 167 ? 9.130 -15.029 -6.922 1.00 97.12 167 ARG A N 1
ATOM 1368 C CA . ARG A 1 167 ? 10.589 -15.066 -6.914 1.00 97.12 167 ARG A CA 1
ATOM 1369 C C . ARG A 1 167 ? 11.146 -13.691 -6.570 1.00 97.12 167 ARG A C 1
ATOM 1371 O O . ARG A 1 167 ? 10.544 -12.674 -6.900 1.00 97.12 167 ARG A O 1
ATOM 1378 N N . GLN A 1 168 ? 12.310 -13.679 -5.934 1.00 97.25 168 GLN A N 1
ATOM 1379 C CA . GLN A 1 168 ? 12.950 -12.455 -5.467 1.00 97.25 168 GLN A CA 1
ATOM 1380 C C . GLN A 1 168 ? 13.481 -11.599 -6.625 1.00 97.25 168 GLN A C 1
ATOM 1382 O O . GLN A 1 168 ? 14.012 -12.125 -7.608 1.00 97.25 168 GLN A O 1
ATOM 1387 N N . LEU A 1 169 ? 13.419 -10.275 -6.466 1.00 97.88 169 LEU A N 1
ATOM 1388 C CA . LEU A 1 169 ? 14.097 -9.341 -7.361 1.00 97.88 169 LEU A CA 1
ATOM 1389 C C . LEU A 1 169 ? 15.621 -9.572 -7.398 1.00 97.88 169 LEU A C 1
ATOM 1391 O O . LEU A 1 169 ? 16.243 -9.836 -6.367 1.00 97.88 169 LEU A O 1
ATOM 1395 N N . PRO A 1 170 ? 16.279 -9.393 -8.560 1.00 96.88 170 PRO A N 1
ATOM 1396 C CA . PRO A 1 170 ? 17.733 -9.527 -8.705 1.00 96.88 170 PRO A CA 1
ATOM 1397 C C . PRO A 1 170 ? 18.501 -8.316 -8.132 1.00 96.88 170 PRO A C 1
ATOM 1399 O O . PRO A 1 170 ? 19.639 -8.048 -8.515 1.00 96.88 170 PRO A O 1
ATOM 1402 N N . ILE A 1 171 ? 17.868 -7.540 -7.251 1.00 96.19 171 ILE A N 1
ATOM 1403 C CA . ILE A 1 171 ? 18.385 -6.313 -6.654 1.00 96.19 171 ILE A CA 1
ATOM 1404 C C . ILE A 1 171 ? 17.859 -6.195 -5.221 1.00 96.19 171 ILE A C 1
ATOM 1406 O O . ILE A 1 171 ? 16.759 -6.638 -4.913 1.00 96.19 171 ILE A O 1
ATOM 1410 N N . THR A 1 172 ? 18.655 -5.611 -4.328 1.00 95.06 172 THR A N 1
ATOM 1411 C CA . THR A 1 172 ? 18.240 -5.341 -2.943 1.00 95.06 172 THR A CA 1
ATOM 1412 C C . THR A 1 172 ? 17.526 -3.997 -2.841 1.00 95.06 172 THR A C 1
ATOM 1414 O O . THR A 1 172 ? 17.868 -3.078 -3.585 1.00 95.06 172 THR A O 1
ATOM 1417 N N . ASP A 1 173 ? 16.643 -3.818 -1.853 1.00 92.75 173 ASP A N 1
ATOM 1418 C CA . ASP A 1 173 ? 15.916 -2.557 -1.624 1.00 92.75 173 ASP A CA 1
ATOM 1419 C C . ASP A 1 173 ? 16.842 -1.333 -1.590 1.00 92.75 173 ASP A C 1
ATOM 1421 O O . ASP A 1 173 ? 16.542 -0.294 -2.167 1.00 92.75 173 ASP A O 1
ATOM 1425 N N . ASN A 1 174 ? 18.002 -1.441 -0.929 1.00 94.19 174 ASN A N 1
ATOM 1426 C CA . ASN A 1 174 ? 18.949 -0.327 -0.824 1.00 94.19 174 ASN A CA 1
ATOM 1427 C C . ASN A 1 174 ? 19.551 0.049 -2.183 1.00 94.19 174 ASN A C 1
ATOM 1429 O O . ASN A 1 174 ? 19.759 1.229 -2.463 1.00 94.19 174 ASN A O 1
ATOM 1433 N N . ASN A 1 175 ? 19.858 -0.942 -3.021 1.00 95.44 175 ASN A N 1
ATOM 1434 C CA . ASN A 1 175 ? 20.361 -0.684 -4.365 1.00 95.44 175 ASN A CA 1
ATOM 1435 C C . ASN A 1 175 ? 19.242 -0.189 -5.283 1.00 95.44 175 ASN A C 1
ATOM 1437 O O . ASN A 1 175 ? 19.499 0.676 -6.115 1.00 95.44 175 ASN A O 1
ATOM 1441 N N . LEU A 1 176 ? 18.013 -0.669 -5.085 1.00 95.44 176 LEU A N 1
ATOM 1442 C CA . LEU A 1 176 ? 16.839 -0.218 -5.816 1.00 95.44 176 LEU A CA 1
ATOM 1443 C C . LEU A 1 176 ? 16.502 1.250 -5.509 1.00 95.44 176 LEU A C 1
ATOM 1445 O O . LEU A 1 176 ? 16.332 2.039 -6.433 1.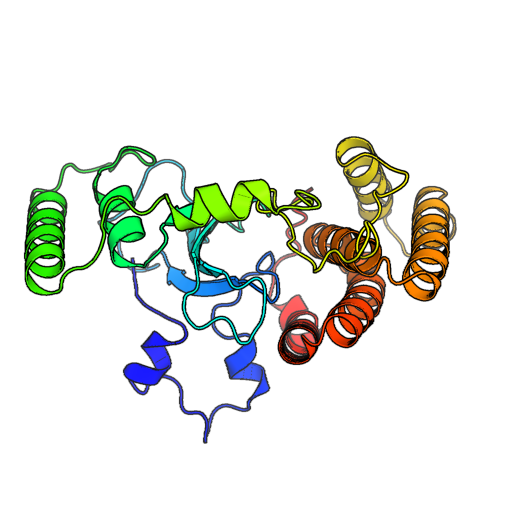00 95.44 176 LEU A O 1
ATOM 1449 N N . LYS A 1 177 ? 16.532 1.663 -4.236 1.00 94.75 177 LYS A N 1
ATOM 1450 C CA . LYS A 1 177 ? 16.385 3.077 -3.841 1.00 94.75 177 LYS A CA 1
ATOM 1451 C C . LYS A 1 177 ? 17.441 3.967 -4.495 1.00 94.75 177 LYS A C 1
ATOM 1453 O O . LYS A 1 177 ? 17.097 4.951 -5.137 1.00 94.75 177 LYS A O 1
ATOM 1458 N N . ARG A 1 178 ? 18.717 3.566 -4.441 1.00 95.25 178 ARG A N 1
ATOM 1459 C CA . ARG A 1 178 ? 19.815 4.287 -5.119 1.00 95.25 178 ARG A CA 1
ATOM 1460 C C . ARG A 1 178 ? 19.616 4.373 -6.629 1.00 95.25 178 ARG A C 1
ATOM 1462 O O . ARG A 1 178 ? 20.003 5.361 -7.248 1.00 95.25 178 ARG A O 1
ATOM 1469 N N . LEU A 1 179 ? 19.067 3.322 -7.235 1.00 95.38 179 LEU A N 1
ATOM 1470 C CA . LEU A 1 179 ? 18.730 3.300 -8.651 1.00 95.38 179 LEU A CA 1
ATOM 1471 C C . LEU A 1 179 ? 17.654 4.357 -8.943 1.00 95.38 179 LEU A C 1
ATOM 1473 O O . LEU A 1 179 ? 17.826 5.145 -9.874 1.00 95.38 179 LEU A O 1
ATOM 1477 N N . PHE A 1 180 ? 16.587 4.411 -8.141 1.00 95.31 180 PHE A N 1
ATOM 1478 C CA . PHE A 1 180 ? 15.521 5.403 -8.286 1.00 95.31 180 PHE A CA 1
ATOM 1479 C C . PHE A 1 180 ? 16.030 6.833 -8.085 1.00 95.31 180 PHE A C 1
ATOM 1481 O O . PHE A 1 180 ? 15.809 7.670 -8.958 1.00 95.31 180 PHE A O 1
ATOM 1488 N N . GLU A 1 181 ? 16.795 7.095 -7.023 1.00 94.06 181 GLU A N 1
ATOM 1489 C CA . GLU A 1 181 ? 17.412 8.402 -6.744 1.00 94.06 181 GLU A CA 1
ATOM 1490 C C . GLU A 1 181 ? 18.226 8.917 -7.939 1.00 94.06 181 GLU A C 1
ATOM 1492 O O . GLU A 1 181 ? 18.086 10.069 -8.349 1.00 94.06 181 GLU A O 1
ATOM 1497 N N . ARG A 1 182 ? 19.046 8.056 -8.559 1.00 93.94 182 ARG A N 1
ATOM 1498 C CA . ARG A 1 182 ? 19.845 8.425 -9.740 1.00 93.94 182 ARG A CA 1
ATOM 1499 C C . ARG A 1 182 ? 19.000 8.848 -10.935 1.00 93.94 182 ARG A C 1
ATOM 1501 O O . ARG A 1 182 ? 19.494 9.611 -11.753 1.00 93.94 182 ARG A O 1
ATOM 1508 N N . ILE A 1 183 ? 17.781 8.332 -11.077 1.00 93.12 183 ILE A N 1
ATOM 1509 C CA . ILE A 1 183 ? 16.874 8.677 -12.181 1.00 93.12 183 ILE A CA 1
ATOM 1510 C C . ILE A 1 183 ? 16.073 9.939 -11.851 1.00 93.12 183 ILE A C 1
ATOM 1512 O O . ILE A 1 183 ? 15.886 10.791 -12.721 1.00 93.12 183 ILE A O 1
ATOM 1516 N N . ILE A 1 184 ? 15.605 10.051 -10.606 1.00 91.38 184 ILE A N 1
ATOM 1517 C CA . ILE A 1 184 ? 14.824 11.192 -10.111 1.00 91.38 184 ILE A CA 1
ATOM 1518 C C . ILE A 1 184 ? 15.658 12.475 -10.172 1.00 91.38 184 ILE A C 1
ATOM 1520 O O . ILE A 1 184 ? 15.163 13.497 -10.637 1.00 91.38 184 ILE A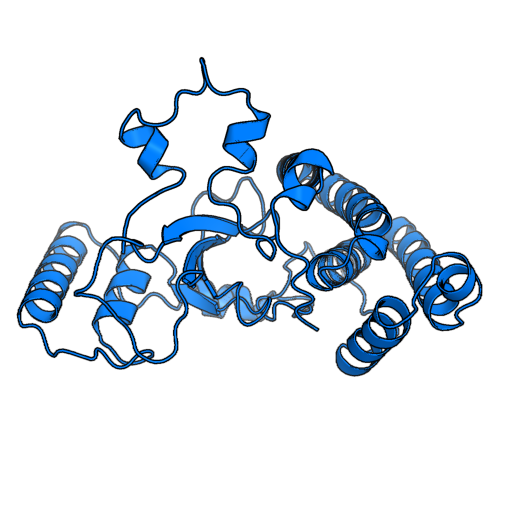 O 1
ATOM 1524 N N . ASN A 1 185 ? 16.937 12.401 -9.794 1.00 90.88 185 ASN A N 1
ATOM 1525 C CA . ASN A 1 185 ? 17.850 13.549 -9.750 1.00 90.88 185 ASN A CA 1
ATOM 1526 C C . ASN A 1 185 ? 18.315 14.059 -11.127 1.00 90.88 185 ASN A C 1
ATOM 1528 O O . ASN A 1 185 ? 19.108 14.994 -11.182 1.00 90.88 185 ASN A O 1
ATOM 1532 N N . LEU A 1 186 ? 17.885 13.443 -12.232 1.00 91.19 186 LEU A N 1
ATOM 1533 C CA . LEU A 1 186 ? 18.186 13.939 -13.578 1.00 91.19 186 LEU A CA 1
ATOM 1534 C C . LEU A 1 186 ? 17.201 15.040 -13.961 1.00 91.19 186 LEU A C 1
ATOM 1536 O O . LEU A 1 186 ? 16.003 14.903 -13.716 1.00 91.19 186 LEU A O 1
ATOM 1540 N N . ASP A 1 187 ? 17.695 16.089 -14.615 1.00 82.94 187 ASP A N 1
ATOM 1541 C CA . ASP A 1 187 ? 16.913 17.300 -14.894 1.00 82.94 187 ASP A CA 1
ATOM 1542 C C . ASP A 1 187 ? 15.889 17.114 -16.025 1.00 82.94 187 ASP A C 1
ATOM 1544 O O . ASP A 1 187 ? 14.811 17.712 -16.006 1.00 82.94 187 ASP A O 1
ATOM 1548 N N . ASP A 1 188 ? 16.196 16.265 -17.009 1.00 85.06 188 ASP A N 1
ATOM 1549 C CA . ASP A 1 188 ? 15.388 16.113 -18.219 1.00 85.06 188 ASP A CA 1
ATOM 1550 C C . ASP A 1 188 ? 15.257 14.658 -18.704 1.00 85.06 188 ASP A C 1
ATOM 1552 O O . ASP A 1 188 ? 16.004 13.746 -18.331 1.00 85.06 188 ASP A O 1
ATOM 1556 N N . ASP A 1 189 ? 14.271 14.435 -19.573 1.00 81.00 189 ASP A N 1
ATOM 1557 C CA . ASP A 1 189 ? 13.945 13.109 -20.096 1.00 81.00 189 ASP A CA 1
ATOM 1558 C C . ASP A 1 189 ? 14.998 12.543 -21.057 1.00 81.00 189 ASP A C 1
ATOM 1560 O O . ASP A 1 189 ? 15.074 11.325 -21.237 1.00 81.00 189 ASP A O 1
ATOM 1564 N N . GLU A 1 190 ? 15.811 13.380 -21.703 1.00 85.56 190 GLU A N 1
ATOM 1565 C CA . GLU A 1 190 ? 16.895 12.908 -22.562 1.00 85.56 190 GLU A CA 1
ATOM 1566 C C . GLU A 1 190 ? 18.006 12.267 -21.726 1.00 85.56 190 GLU A C 1
ATOM 1568 O O . GLU A 1 190 ? 18.472 11.169 -22.054 1.00 85.56 190 GLU A O 1
ATOM 1573 N N . GLN A 1 191 ? 18.365 12.899 -20.608 1.00 87.50 191 GLN A N 1
ATOM 1574 C CA . GLN A 1 191 ? 19.298 12.338 -19.636 1.00 87.50 191 GLN A CA 1
ATOM 1575 C C . GLN A 1 191 ? 18.757 11.038 -19.039 1.00 87.50 191 GLN A C 1
ATOM 1577 O O . GLN A 1 191 ? 19.476 10.035 -19.005 1.00 87.50 191 GLN A O 1
ATOM 1582 N N . ARG A 1 192 ? 17.472 11.005 -18.651 1.00 87.19 192 ARG A N 1
ATOM 1583 C CA . ARG A 1 192 ? 16.831 9.779 -18.139 1.00 87.19 192 ARG A CA 1
ATOM 1584 C C . ARG A 1 192 ? 16.888 8.645 -19.159 1.00 87.19 192 ARG A C 1
ATOM 1586 O O . ARG A 1 192 ? 17.306 7.546 -18.812 1.00 87.19 192 ARG A O 1
ATOM 1593 N N . ARG A 1 193 ? 16.577 8.902 -20.436 1.00 80.81 193 ARG A N 1
ATOM 1594 C CA . ARG A 1 193 ? 16.650 7.886 -21.508 1.00 80.81 193 ARG A CA 1
ATOM 1595 C C . ARG A 1 193 ? 18.054 7.305 -21.710 1.00 80.81 193 ARG A C 1
ATOM 1597 O O . ARG A 1 193 ? 18.182 6.149 -22.107 1.00 80.81 193 ARG A O 1
ATOM 1604 N N . LYS A 1 194 ? 19.104 8.088 -21.450 1.00 87.19 194 LYS A N 1
ATOM 1605 C CA . LYS A 1 194 ? 20.508 7.659 -21.579 1.00 87.19 194 LYS A CA 1
ATOM 1606 C C . LYS A 1 194 ? 21.072 7.039 -20.292 1.00 87.19 194 LYS A C 1
ATOM 1608 O O . LYS A 1 194 ? 22.129 6.407 -20.346 1.00 87.19 194 LYS A O 1
ATOM 1613 N N . CYS A 1 195 ? 20.378 7.183 -19.163 1.00 90.69 195 CYS A N 1
ATOM 1614 C CA . CYS A 1 195 ? 20.814 6.713 -17.853 1.00 90.69 195 CYS A CA 1
ATOM 1615 C C . CYS A 1 195 ? 20.934 5.180 -17.797 1.00 90.69 195 CYS A C 1
ATOM 1617 O O . CYS A 1 195 ? 20.019 4.448 -18.182 1.00 90.69 195 CYS A O 1
ATOM 1619 N N . SER A 1 196 ? 22.054 4.672 -17.271 1.00 91.94 196 SER A N 1
ATOM 1620 C CA . SER A 1 196 ? 22.262 3.228 -17.089 1.00 91.94 196 SER A CA 1
ATOM 1621 C C . SER A 1 196 ? 21.241 2.613 -16.131 1.00 91.94 196 SER A C 1
ATOM 1623 O O . SER A 1 196 ? 20.776 1.508 -16.382 1.00 91.94 196 SER A O 1
ATOM 1625 N N . SER A 1 197 ? 20.809 3.354 -15.106 1.00 93.12 197 SER A N 1
ATOM 1626 C CA . SER A 1 197 ? 19.780 2.908 -14.161 1.00 93.12 197 SER A CA 1
ATOM 1627 C C . SER A 1 197 ? 18.431 2.646 -14.840 1.00 93.12 197 SER A C 1
ATOM 1629 O O . SER A 1 197 ? 17.727 1.717 -14.461 1.00 93.12 197 SER A O 1
ATOM 1631 N N . VAL A 1 198 ? 18.087 3.377 -15.908 1.00 93.12 198 VAL A N 1
ATOM 1632 C CA . VAL A 1 198 ? 16.880 3.068 -16.695 1.00 93.12 198 VAL A CA 1
ATOM 1633 C C . VAL A 1 198 ? 17.035 1.742 -17.439 1.00 93.12 198 VAL A C 1
ATOM 1635 O O . VAL A 1 198 ? 16.085 0.965 -17.497 1.00 93.12 198 VAL A O 1
ATOM 1638 N N . LYS A 1 199 ? 18.230 1.430 -17.956 1.00 93.06 199 LYS A N 1
ATOM 1639 C CA . LYS A 1 199 ? 18.506 0.123 -18.579 1.00 93.06 199 LYS A CA 1
ATOM 1640 C C . LYS A 1 199 ? 18.404 -1.017 -17.565 1.00 93.06 199 LYS A C 1
ATOM 1642 O O . LYS A 1 199 ? 17.882 -2.073 -17.904 1.00 93.06 199 LYS A O 1
ATOM 1647 N N . GLU A 1 200 ? 18.853 -0.794 -16.331 1.00 95.62 200 GLU A N 1
ATOM 1648 C CA . GLU A 1 200 ? 18.700 -1.753 -15.231 1.00 95.62 200 GLU A CA 1
ATOM 1649 C C . GLU A 1 200 ? 17.217 -2.004 -14.902 1.00 95.62 200 GLU A C 1
ATOM 1651 O O . GLU A 1 200 ? 16.817 -3.162 -14.804 1.00 95.62 200 GLU A O 1
ATOM 1656 N N . ILE A 1 201 ? 16.370 -0.963 -14.850 1.00 95.56 201 ILE A N 1
ATOM 1657 C CA . ILE A 1 201 ? 14.907 -1.133 -14.705 1.00 95.56 201 ILE A CA 1
ATOM 1658 C C . ILE A 1 201 ? 14.334 -1.971 -15.846 1.00 95.56 201 ILE A C 1
ATOM 1660 O O . ILE A 1 201 ? 13.583 -2.908 -15.594 1.00 95.56 201 ILE A O 1
ATOM 1664 N N . GLN A 1 202 ? 14.689 -1.669 -17.098 1.00 95.88 202 GLN A N 1
ATOM 1665 C CA . GLN A 1 202 ? 14.191 -2.427 -18.253 1.00 95.88 202 GLN A CA 1
ATOM 1666 C C . GLN A 1 202 ? 14.633 -3.896 -18.214 1.00 95.88 202 GLN A C 1
ATOM 1668 O O . GLN A 1 202 ? 13.872 -4.790 -18.587 1.00 95.88 202 GLN A O 1
ATOM 1673 N N . HIS A 1 203 ? 15.842 -4.162 -17.716 1.00 97.12 203 HIS A N 1
ATOM 1674 C CA . HIS A 1 203 ? 16.310 -5.523 -17.499 1.00 97.12 203 HIS A CA 1
ATOM 1675 C C . HIS A 1 203 ? 15.481 -6.248 -16.429 1.00 97.12 203 HIS A C 1
ATOM 1677 O O . HIS A 1 203 ? 15.046 -7.370 -16.674 1.00 97.12 203 HIS A O 1
ATOM 1683 N N . ILE A 1 204 ? 15.185 -5.602 -15.295 1.00 98.19 204 ILE A N 1
ATOM 1684 C CA . ILE A 1 204 ? 14.310 -6.172 -14.256 1.00 98.19 204 ILE A CA 1
ATOM 1685 C C . ILE A 1 204 ? 12.908 -6.449 -14.817 1.00 98.19 204 ILE A C 1
ATOM 1687 O O . ILE A 1 204 ? 12.386 -7.540 -14.614 1.00 98.19 204 ILE A O 1
ATOM 1691 N N . ILE A 1 205 ? 12.334 -5.524 -15.596 1.00 98.12 205 ILE A N 1
ATOM 1692 C CA . ILE A 1 205 ? 11.040 -5.726 -16.272 1.00 98.12 205 ILE A CA 1
ATOM 1693 C C . ILE A 1 205 ? 11.084 -6.950 -17.190 1.00 98.12 205 ILE A C 1
ATOM 1695 O O . ILE A 1 205 ? 10.155 -7.750 -17.187 1.00 98.12 205 ILE A O 1
ATOM 1699 N N . THR A 1 206 ? 12.173 -7.139 -17.938 1.00 98.25 206 THR A N 1
ATOM 1700 C CA . THR A 1 206 ? 12.346 -8.321 -18.798 1.00 98.25 206 THR A CA 1
ATOM 1701 C C . THR A 1 206 ? 12.345 -9.613 -17.977 1.00 98.25 206 THR A C 1
ATOM 1703 O O . THR A 1 206 ? 11.689 -10.581 -18.349 1.00 98.25 206 THR A O 1
ATOM 1706 N N . LEU A 1 207 ? 13.038 -9.627 -16.834 1.00 98.44 207 LEU A N 1
ATOM 1707 C CA . LEU A 1 207 ? 13.059 -10.781 -15.930 1.00 98.44 207 LEU A CA 1
ATOM 1708 C C . LEU A 1 207 ? 11.687 -11.062 -15.305 1.00 98.44 207 LEU A C 1
ATOM 1710 O O . LEU A 1 207 ? 11.337 -12.224 -15.122 1.00 98.44 207 LEU A O 1
ATOM 1714 N N . ILE A 1 208 ? 10.900 -10.019 -15.028 1.00 98.50 208 ILE A N 1
ATOM 1715 C CA . ILE A 1 208 ? 9.515 -10.155 -14.559 1.00 98.50 208 ILE A CA 1
ATOM 1716 C C . ILE A 1 208 ? 8.640 -10.819 -15.623 1.00 98.50 208 ILE A C 1
ATOM 1718 O O . ILE A 1 208 ? 7.815 -11.652 -15.276 1.00 98.50 208 ILE A O 1
ATOM 1722 N N . GLN A 1 209 ? 8.828 -10.516 -16.909 1.00 98.12 209 GLN A N 1
ATOM 1723 C CA . GLN A 1 209 ? 8.062 -11.194 -17.961 1.00 98.12 209 GLN A CA 1
ATOM 1724 C C . GLN A 1 209 ? 8.370 -12.699 -18.003 1.00 98.12 209 GLN A C 1
ATOM 1726 O O . GLN A 1 209 ? 7.445 -13.503 -18.043 1.00 98.12 209 GLN A O 1
ATOM 1731 N N . TYR A 1 210 ? 9.641 -13.096 -17.852 1.00 98.00 210 TYR A N 1
ATOM 1732 C CA . TYR A 1 210 ? 9.985 -14.516 -17.691 1.00 98.00 210 TYR A CA 1
ATOM 1733 C C . TYR A 1 210 ? 9.385 -15.129 -16.416 1.00 98.00 210 TYR A C 1
ATOM 1735 O O . TYR A 1 210 ? 8.938 -16.271 -16.433 1.00 98.00 210 TYR A O 1
ATOM 1743 N N . ALA A 1 211 ? 9.350 -14.381 -15.309 1.00 98.12 211 ALA A N 1
ATOM 1744 C CA . ALA A 1 211 ? 8.693 -14.820 -14.079 1.00 98.12 211 ALA A CA 1
ATOM 1745 C C . ALA A 1 211 ? 7.184 -15.032 -14.284 1.00 98.12 211 ALA A C 1
ATOM 1747 O O . ALA A 1 211 ? 6.642 -16.031 -13.822 1.00 98.12 211 ALA A O 1
ATOM 1748 N N . ASN A 1 212 ? 6.517 -14.138 -15.015 1.00 97.75 212 ASN A N 1
ATOM 1749 C CA . ASN A 1 212 ? 5.097 -14.250 -15.335 1.00 97.75 212 ASN A CA 1
ATOM 1750 C C . ASN A 1 212 ? 4.802 -15.496 -16.183 1.00 97.75 212 ASN A C 1
ATOM 1752 O O . ASN A 1 212 ? 3.858 -16.221 -15.872 1.00 97.75 212 ASN A O 1
ATOM 1756 N N . ASP A 1 213 ? 5.633 -15.799 -17.186 1.00 97.50 213 ASP A N 1
ATOM 1757 C CA . ASP A 1 213 ? 5.517 -17.035 -17.978 1.00 97.50 213 ASP A CA 1
ATOM 1758 C C . ASP A 1 213 ? 5.631 -18.297 -17.095 1.00 97.50 213 ASP A C 1
ATOM 1760 O O . ASP A 1 213 ? 4.969 -19.311 -17.334 1.00 97.50 213 ASP A O 1
ATOM 1764 N N . GLU A 1 214 ? 6.431 -18.216 -16.028 1.00 97.38 214 GLU A N 1
ATOM 1765 C CA . GLU A 1 214 ? 6.628 -19.261 -15.014 1.00 97.38 214 GLU A CA 1
ATOM 1766 C C . GLU A 1 214 ? 5.614 -19.195 -13.851 1.00 97.38 214 GLU A C 1
ATOM 1768 O O . GLU A 1 214 ? 5.678 -20.019 -12.940 1.00 97.38 214 GLU A O 1
ATOM 1773 N N . LYS A 1 215 ? 4.636 -18.276 -13.902 1.00 97.56 215 LYS A N 1
ATOM 1774 C CA . LYS A 1 215 ? 3.604 -18.005 -12.876 1.00 97.56 215 LYS A CA 1
ATOM 1775 C C . LYS A 1 215 ? 4.110 -17.440 -11.542 1.00 97.56 215 LYS A C 1
ATOM 1777 O O . LYS A 1 215 ? 3.380 -17.445 -10.552 1.00 97.56 215 LYS A O 1
ATOM 1782 N N . ASP A 1 216 ? 5.318 -16.890 -11.510 1.00 98.25 216 ASP A N 1
ATOM 1783 C CA . ASP A 1 216 ? 5.880 -16.155 -10.371 1.00 98.25 216 ASP A CA 1
ATOM 1784 C C . ASP A 1 216 ? 5.410 -14.683 -10.350 1.00 98.25 216 ASP A C 1
ATOM 1786 O O . ASP A 1 216 ? 6.210 -13.742 -10.297 1.00 98.25 216 ASP A O 1
ATOM 1790 N N . PHE A 1 217 ? 4.090 -14.470 -10.377 1.00 98.44 217 PHE A N 1
ATOM 1791 C CA . PHE A 1 217 ? 3.458 -13.148 -10.521 1.00 98.44 217 PHE A CA 1
ATOM 1792 C C . PHE A 1 217 ? 3.820 -12.157 -9.405 1.00 98.44 217 PHE A C 1
ATOM 1794 O O . PHE A 1 217 ? 3.819 -10.940 -9.612 1.00 98.44 217 PHE A O 1
ATOM 1801 N N . GLY A 1 218 ? 4.172 -12.660 -8.217 1.00 98.56 218 GLY A N 1
ATOM 1802 C CA . GLY A 1 218 ? 4.549 -11.828 -7.077 1.00 98.56 218 GLY A CA 1
ATOM 1803 C C . GLY A 1 218 ? 5.783 -10.955 -7.316 1.00 98.56 218 GLY A C 1
ATOM 1804 O O . GLY A 1 218 ? 5.891 -9.903 -6.693 1.00 98.56 218 GLY A O 1
ATOM 1805 N N . MET A 1 219 ? 6.684 -11.338 -8.229 1.00 98.62 219 MET A N 1
ATOM 1806 C CA . MET A 1 219 ? 7.855 -10.518 -8.573 1.00 98.62 219 MET A CA 1
ATOM 1807 C C . MET A 1 219 ? 7.444 -9.217 -9.275 1.00 98.62 219 MET A C 1
ATOM 1809 O O . MET A 1 219 ? 7.978 -8.145 -8.986 1.00 98.62 219 MET A O 1
ATOM 1813 N N . GLY A 1 220 ? 6.470 -9.307 -10.187 1.00 98.56 220 GLY A N 1
ATOM 1814 C CA . GLY A 1 220 ? 5.898 -8.146 -10.865 1.00 98.56 220 GLY A CA 1
ATOM 1815 C C . GLY A 1 220 ? 5.113 -7.249 -9.913 1.00 98.56 220 GLY A C 1
ATOM 1816 O O . GLY A 1 220 ? 5.240 -6.027 -9.993 1.00 98.56 220 GLY A O 1
ATOM 1817 N N . LEU A 1 221 ? 4.376 -7.852 -8.970 1.00 98.81 221 LEU A N 1
ATOM 1818 C CA . LEU A 1 221 ? 3.669 -7.123 -7.915 1.00 98.81 221 LEU A CA 1
ATOM 1819 C C . LEU A 1 221 ? 4.639 -6.328 -7.027 1.00 98.81 221 LEU A C 1
ATOM 1821 O O . LEU A 1 221 ? 4.438 -5.131 -6.835 1.00 98.81 221 LEU A O 1
ATOM 1825 N N . GLU A 1 222 ? 5.702 -6.967 -6.522 1.00 98.75 222 GLU A N 1
ATOM 1826 C CA . GLU A 1 222 ? 6.724 -6.319 -5.684 1.00 98.75 222 GLU A CA 1
ATOM 1827 C C . GLU A 1 222 ? 7.349 -5.120 -6.404 1.00 98.75 222 GLU A C 1
ATOM 1829 O O . GLU A 1 222 ? 7.305 -3.997 -5.905 1.00 98.75 222 GLU A O 1
ATOM 1834 N N . PHE A 1 223 ? 7.878 -5.336 -7.611 1.00 98.75 223 PHE A N 1
ATOM 1835 C CA . PHE A 1 223 ? 8.578 -4.279 -8.336 1.00 98.75 223 PHE A CA 1
ATOM 1836 C C . PHE A 1 223 ? 7.649 -3.153 -8.794 1.00 98.75 223 PHE A C 1
ATOM 1838 O O . PHE A 1 223 ? 8.030 -1.982 -8.778 1.00 98.75 223 PH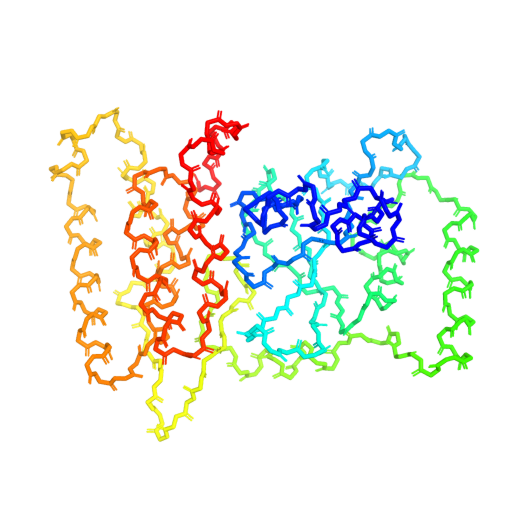E A O 1
ATOM 1845 N N . GLY A 1 224 ? 6.424 -3.493 -9.204 1.00 98.56 224 GLY A N 1
ATOM 1846 C CA . GLY A 1 224 ? 5.403 -2.519 -9.571 1.00 98.56 224 GLY A CA 1
ATOM 1847 C C . GLY A 1 224 ? 5.037 -1.601 -8.403 1.00 98.56 224 GLY A C 1
ATOM 1848 O O . GLY A 1 224 ? 4.938 -0.384 -8.599 1.00 98.56 224 GLY A O 1
ATOM 1849 N N . LEU A 1 225 ? 4.910 -2.162 -7.193 1.00 98.56 225 LEU A N 1
ATOM 1850 C CA . LEU A 1 225 ? 4.697 -1.402 -5.960 1.00 98.56 225 LEU A CA 1
ATOM 1851 C C . LEU A 1 225 ? 5.928 -0.561 -5.625 1.00 98.56 225 LEU A C 1
ATOM 1853 O O . LEU A 1 225 ? 5.789 0.620 -5.343 1.00 98.56 225 LEU A O 1
ATOM 1857 N N . ASP A 1 226 ? 7.140 -1.101 -5.723 1.00 98.44 226 ASP A N 1
ATOM 1858 C CA . ASP A 1 226 ? 8.355 -0.330 -5.441 1.00 98.44 226 ASP A CA 1
ATOM 1859 C C . ASP A 1 226 ? 8.513 0.882 -6.376 1.00 98.44 226 ASP A C 1
ATOM 1861 O O . AS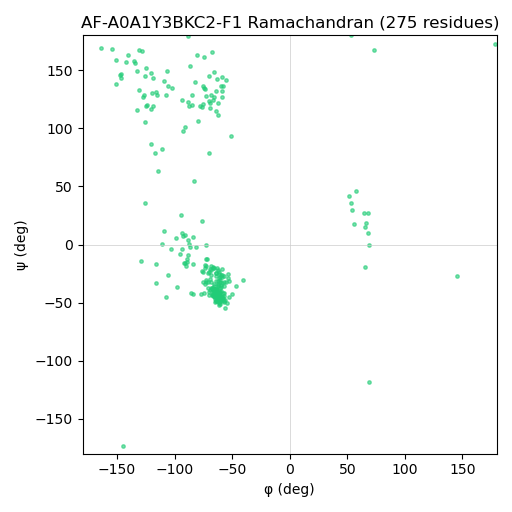P A 1 226 ? 8.899 1.963 -5.929 1.00 98.44 226 ASP A O 1
ATOM 1865 N N . LEU A 1 227 ? 8.148 0.740 -7.655 1.00 97.69 227 LEU A N 1
ATOM 1866 C CA . LEU A 1 227 ? 8.087 1.848 -8.615 1.00 97.69 227 LEU A CA 1
ATOM 1867 C C . LEU A 1 227 ? 7.005 2.880 -8.260 1.00 97.69 227 LEU A C 1
ATOM 1869 O O . LEU A 1 227 ? 7.245 4.078 -8.404 1.00 97.69 227 LEU A O 1
ATOM 1873 N N . PHE A 1 228 ? 5.833 2.432 -7.798 1.00 96.62 228 PHE A N 1
ATOM 1874 C CA . PHE A 1 228 ? 4.766 3.311 -7.304 1.00 96.62 228 PHE A CA 1
ATOM 1875 C C . PHE A 1 228 ? 5.252 4.124 -6.094 1.00 96.62 228 PHE A C 1
ATOM 1877 O O . PHE A 1 228 ? 5.167 5.351 -6.069 1.00 96.62 228 PHE A O 1
ATOM 1884 N N . LEU A 1 229 ? 5.855 3.438 -5.123 1.00 95.56 229 LEU A N 1
ATOM 1885 C CA . LEU A 1 229 ? 6.338 4.002 -3.863 1.00 95.56 229 LEU A CA 1
ATOM 1886 C C . LEU A 1 229 ? 7.586 4.873 -4.032 1.00 95.56 229 LEU A C 1
ATOM 1888 O O . LEU A 1 229 ? 7.939 5.606 -3.110 1.00 95.56 229 LEU A O 1
ATOM 1892 N N . ALA A 1 230 ? 8.238 4.829 -5.197 1.00 93.69 230 ALA A N 1
ATOM 1893 C CA . ALA A 1 230 ? 9.276 5.787 -5.551 1.00 93.69 230 ALA A CA 1
ATOM 1894 C C . ALA A 1 230 ? 8.743 7.212 -5.726 1.00 93.69 230 ALA A C 1
ATOM 1896 O O . ALA A 1 230 ? 9.512 8.170 -5.640 1.00 93.69 230 ALA A O 1
ATOM 1897 N N . GLY A 1 231 ? 7.434 7.361 -5.946 1.00 87.69 231 GLY A N 1
ATOM 1898 C CA . GLY A 1 231 ? 6.769 8.650 -5.839 1.00 87.69 231 GLY A CA 1
ATOM 1899 C C . GLY A 1 231 ? 7.167 9.659 -6.912 1.00 87.69 231 GLY A C 1
ATOM 1900 O O . GLY A 1 231 ? 7.134 10.865 -6.673 1.00 87.69 231 GLY A O 1
ATOM 1901 N N . HIS A 1 232 ? 7.580 9.186 -8.088 1.00 88.81 232 HIS A N 1
ATOM 1902 C CA . HIS A 1 232 ? 8.009 10.053 -9.177 1.00 88.81 232 HIS A CA 1
ATOM 1903 C C . HIS A 1 232 ? 7.332 9.678 -10.496 1.00 88.81 232 HIS A C 1
ATOM 1905 O O . HIS A 1 232 ? 7.370 8.524 -10.924 1.00 88.81 232 HIS A O 1
ATOM 1911 N N . GLN A 1 233 ? 6.815 10.692 -11.200 1.00 88.19 233 GLN A N 1
ATOM 1912 C CA . GLN A 1 233 ? 6.024 10.545 -12.432 1.00 88.19 233 GLN A CA 1
ATOM 1913 C C . GLN A 1 233 ? 6.675 9.721 -13.540 1.00 88.19 233 GLN A C 1
ATOM 1915 O O . GLN A 1 233 ? 5.989 9.058 -14.315 1.00 88.19 233 GLN A O 1
ATOM 1920 N N . PHE A 1 234 ? 8.007 9.710 -13.584 1.00 89.25 234 PHE A N 1
ATOM 1921 C CA . PHE A 1 234 ? 8.764 8.886 -14.524 1.00 89.25 234 PHE A CA 1
ATOM 1922 C C . PHE A 1 234 ? 8.434 7.388 -14.401 1.00 89.25 234 PHE A C 1
ATOM 1924 O O . PHE A 1 234 ? 8.466 6.668 -15.397 1.00 89.25 234 PHE A O 1
ATOM 1931 N N . PHE A 1 235 ? 8.104 6.914 -13.197 1.00 92.62 235 PHE A N 1
ATOM 1932 C CA . PHE A 1 235 ? 7.842 5.503 -12.933 1.00 92.62 235 PHE A CA 1
ATOM 1933 C C . PHE A 1 235 ? 6.374 5.106 -13.093 1.00 92.62 235 PHE A C 1
ATOM 1935 O O . PHE A 1 235 ? 6.108 3.914 -13.221 1.00 92.62 235 PHE A O 1
ATOM 1942 N N . HIS A 1 236 ? 5.430 6.055 -13.137 1.00 92.31 236 HIS A N 1
ATOM 1943 C CA . HIS A 1 236 ? 3.993 5.750 -13.070 1.00 92.31 236 HIS A CA 1
ATOM 1944 C C . HIS A 1 236 ? 3.539 4.811 -14.182 1.00 92.31 236 HIS A C 1
ATOM 1946 O O . HIS A 1 236 ? 2.894 3.813 -13.899 1.00 92.31 236 HIS A O 1
ATOM 1952 N N . ARG A 1 237 ? 3.951 5.058 -15.431 1.00 93.44 237 ARG A N 1
ATOM 1953 C CA . ARG A 1 237 ? 3.567 4.195 -16.558 1.00 93.44 237 ARG A CA 1
ATOM 1954 C C . ARG A 1 237 ? 4.072 2.759 -16.397 1.00 93.44 237 ARG A C 1
ATOM 1956 O O . ARG A 1 237 ? 3.355 1.815 -16.709 1.00 93.44 237 ARG A O 1
ATOM 1963 N N . SER A 1 238 ? 5.314 2.594 -15.943 1.00 95.75 238 SER A N 1
ATOM 1964 C CA . SER A 1 238 ? 5.896 1.267 -15.715 1.00 95.75 238 SER A CA 1
ATOM 1965 C C . SER A 1 238 ? 5.243 0.575 -14.521 1.00 95.75 238 SER A C 1
ATOM 1967 O O . SER A 1 238 ? 4.960 -0.615 -14.591 1.00 95.75 238 SER A O 1
ATOM 1969 N N . SER A 1 239 ? 4.983 1.325 -13.449 1.00 97.19 239 SER A N 1
ATOM 1970 C CA . SER A 1 239 ? 4.289 0.841 -12.259 1.00 97.19 239 SER A CA 1
ATOM 1971 C C . SER A 1 239 ? 2.870 0.378 -12.590 1.00 97.19 239 SER A C 1
ATOM 1973 O O . SER A 1 239 ? 2.536 -0.769 -12.315 1.00 97.19 239 SER A O 1
ATOM 1975 N N . GLU A 1 240 ? 2.077 1.215 -13.265 1.00 97.19 240 GLU A N 1
ATOM 1976 C CA . G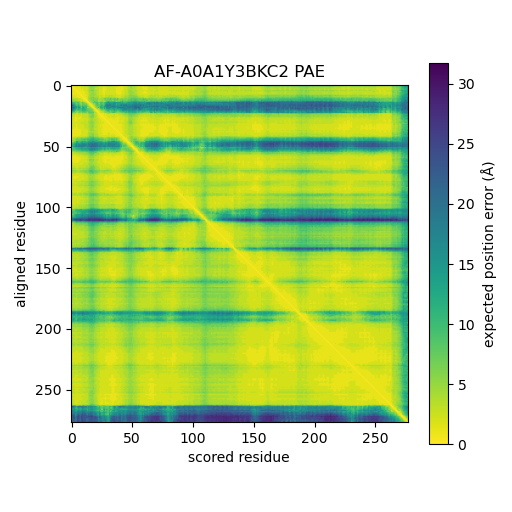LU A 1 240 ? 0.714 0.903 -13.697 1.00 97.19 240 GLU A CA 1
ATOM 1977 C C . GLU A 1 240 ? 0.677 -0.356 -14.560 1.00 97.19 240 GLU A C 1
ATOM 1979 O O . GLU A 1 240 ? -0.096 -1.265 -14.286 1.00 97.19 240 GLU A O 1
ATOM 1984 N N . HIS A 1 241 ? 1.568 -0.453 -15.550 1.00 97.62 241 HIS A N 1
ATOM 1985 C CA . HIS A 1 241 ? 1.642 -1.615 -16.428 1.00 97.62 241 HIS A CA 1
ATOM 1986 C C . HIS A 1 241 ? 1.930 -2.920 -15.670 1.00 97.62 241 HIS A C 1
ATOM 1988 O O . HIS A 1 241 ? 1.249 -3.922 -15.884 1.00 97.62 241 HIS A O 1
ATOM 1994 N N . LEU A 1 242 ? 2.936 -2.911 -14.791 1.00 98.56 242 LEU A N 1
ATOM 1995 C CA . LEU A 1 242 ? 3.331 -4.096 -14.028 1.00 98.56 242 LEU A CA 1
ATOM 1996 C C . LEU A 1 242 ? 2.261 -4.500 -13.016 1.00 98.56 242 LEU A C 1
ATOM 1998 O O . LEU A 1 242 ? 1.943 -5.681 -12.900 1.00 98.56 242 LEU A O 1
ATOM 2002 N N . LEU A 1 243 ? 1.698 -3.526 -12.302 1.00 98.50 243 LEU A N 1
ATOM 2003 C CA . LEU A 1 243 ? 0.672 -3.773 -11.299 1.00 98.50 243 LEU A CA 1
ATOM 2004 C C . LEU A 1 243 ? -0.643 -4.213 -11.930 1.00 98.50 243 LEU A C 1
ATOM 2006 O O . LEU A 1 243 ? -1.263 -5.131 -11.411 1.00 98.50 243 LEU A O 1
ATOM 2010 N N . GLN A 1 244 ? -1.049 -3.633 -13.061 1.00 98.19 244 GLN A N 1
ATOM 2011 C CA . GLN A 1 244 ? -2.231 -4.088 -13.789 1.00 98.19 244 GLN A CA 1
ATOM 2012 C C . GLN A 1 244 ? -2.105 -5.569 -14.168 1.00 98.19 244 GLN A C 1
ATOM 2014 O O . GLN A 1 244 ? -3.007 -6.341 -13.855 1.00 98.19 244 GLN A O 1
ATOM 2019 N N . GLN A 1 245 ? -0.974 -5.976 -14.759 1.00 98.06 245 GLN A N 1
ATOM 2020 C CA . GLN A 1 245 ? -0.722 -7.385 -15.088 1.00 98.06 245 GLN A CA 1
ATOM 2021 C C . GLN A 1 245 ? -0.711 -8.273 -13.846 1.00 98.06 245 GLN A C 1
ATOM 2023 O O . GLN A 1 245 ? -1.366 -9.310 -13.819 1.00 98.06 245 GLN A O 1
ATOM 2028 N N . ALA A 1 246 ? 0.028 -7.873 -12.809 1.00 98.50 246 ALA A N 1
ATOM 2029 C CA . ALA A 1 246 ? 0.159 -8.675 -11.602 1.00 98.50 246 ALA A CA 1
ATOM 2030 C C . ALA A 1 246 ? -1.188 -8.848 -10.888 1.00 98.50 246 ALA A C 1
ATOM 2032 O O . ALA A 1 246 ? -1.512 -9.951 -10.460 1.00 98.50 246 ALA A O 1
ATOM 2033 N N . TYR A 1 247 ? -1.990 -7.785 -10.783 1.00 98.69 247 TYR A N 1
ATOM 2034 C CA . TYR A 1 247 ? -3.323 -7.863 -10.198 1.00 98.69 247 TYR A CA 1
ATOM 2035 C C . TYR A 1 247 ? -4.275 -8.707 -11.043 1.00 98.69 247 TYR A C 1
ATOM 2037 O O . TYR A 1 247 ? -5.033 -9.473 -10.464 1.00 98.69 247 TYR A O 1
ATOM 2045 N N . GLU A 1 248 ? -4.221 -8.627 -12.372 1.00 98.12 248 GLU A N 1
ATOM 2046 C CA . GLU A 1 248 ? -5.014 -9.497 -13.250 1.00 98.12 248 GLU A CA 1
ATOM 2047 C C . GLU A 1 248 ? -4.634 -10.974 -13.066 1.00 98.12 248 GLU A C 1
ATOM 2049 O O . GLU A 1 248 ? -5.497 -11.806 -12.815 1.00 98.12 248 GLU A O 1
ATOM 2054 N N . PHE A 1 249 ? -3.340 -11.307 -13.071 1.00 97.94 249 PHE A N 1
ATOM 2055 C CA . PHE A 1 249 ? -2.872 -12.684 -12.866 1.00 97.94 249 PHE A CA 1
ATOM 2056 C C . PHE A 1 249 ? -3.139 -13.247 -11.462 1.00 97.94 249 PHE A C 1
ATOM 2058 O O . PHE A 1 249 ? -3.090 -14.462 -11.267 1.00 97.94 249 PHE A O 1
ATOM 2065 N N . LEU A 1 250 ? -3.386 -12.377 -10.482 1.00 98.00 250 LEU A N 1
ATOM 2066 C CA . LEU A 1 250 ? -3.711 -12.740 -9.103 1.00 98.00 250 LEU A CA 1
ATOM 2067 C C . LEU A 1 250 ? -5.220 -12.707 -8.809 1.00 98.00 250 LEU A C 1
ATOM 2069 O O . LEU A 1 250 ? -5.585 -12.878 -7.645 1.00 98.00 250 LEU A O 1
ATOM 2073 N N . ASP A 1 251 ? -6.073 -12.472 -9.815 1.00 97.81 251 ASP A N 1
ATOM 2074 C CA . ASP A 1 251 ? -7.528 -12.299 -9.670 1.00 97.81 251 ASP A CA 1
ATOM 2075 C C . ASP A 1 251 ? -7.893 -11.146 -8.699 1.00 97.81 251 ASP A C 1
ATOM 2077 O O . ASP A 1 251 ? -8.693 -11.275 -7.765 1.00 97.81 251 ASP A O 1
ATOM 2081 N N . ARG A 1 252 ? -7.225 -9.997 -8.869 1.00 98.06 252 ARG A N 1
ATOM 2082 C CA . ARG A 1 252 ? -7.335 -8.781 -8.039 1.00 98.06 252 ARG A CA 1
ATOM 2083 C C . ARG A 1 252 ? -7.667 -7.535 -8.868 1.00 98.06 252 ARG A C 1
ATOM 2085 O O . ARG A 1 252 ? -7.200 -6.441 -8.549 1.00 98.06 252 ARG A O 1
ATOM 2092 N N . GLU A 1 253 ? -8.478 -7.643 -9.915 1.00 96.75 253 GLU A N 1
ATOM 2093 C CA . GLU A 1 253 ? -8.694 -6.575 -10.910 1.00 96.75 253 GLU A CA 1
ATOM 2094 C C . GLU A 1 253 ? -9.228 -5.264 -10.307 1.00 96.75 253 GLU A C 1
ATOM 2096 O O . GLU A 1 253 ? -8.924 -4.174 -10.795 1.00 96.75 253 GLU A O 1
ATOM 2101 N N . ASN A 1 254 ? -9.959 -5.339 -9.190 1.00 96.06 254 ASN A N 1
ATOM 2102 C CA . ASN A 1 254 ? -10.399 -4.155 -8.445 1.00 96.06 254 ASN A CA 1
ATOM 2103 C C . ASN A 1 254 ? -9.222 -3.262 -8.013 1.00 96.06 254 ASN A C 1
ATOM 2105 O O . ASN A 1 254 ? -9.343 -2.037 -8.025 1.00 96.06 254 ASN A O 1
ATOM 2109 N N . PHE A 1 255 ? -8.077 -3.852 -7.659 1.00 98.06 255 PHE A N 1
ATOM 2110 C CA . PHE A 1 255 ? -6.873 -3.097 -7.314 1.00 98.06 255 PHE A CA 1
ATOM 2111 C C . PHE A 1 255 ? -6.237 -2.431 -8.534 1.00 98.06 255 PHE A C 1
ATOM 2113 O O . PHE A 1 255 ? -5.819 -1.277 -8.433 1.00 98.06 255 PHE A O 1
ATOM 2120 N N . ALA A 1 256 ? -6.252 -3.085 -9.699 1.00 96.50 256 ALA A N 1
ATOM 2121 C CA . ALA A 1 256 ? -5.817 -2.462 -10.949 1.00 96.50 256 ALA A CA 1
ATOM 2122 C C . ALA A 1 256 ? -6.685 -1.242 -11.305 1.00 96.50 256 ALA A C 1
ATOM 2124 O O . ALA A 1 256 ? -6.161 -0.189 -11.664 1.00 96.50 256 ALA A O 1
ATOM 2125 N N . HIS A 1 257 ? -8.006 -1.345 -11.131 1.00 94.50 257 HIS A N 1
ATOM 2126 C CA . HIS A 1 257 ? -8.919 -0.230 -11.389 1.00 94.50 257 HIS A CA 1
ATOM 2127 C C . HIS A 1 257 ? -8.691 0.947 -10.427 1.00 94.50 257 HIS A C 1
ATOM 2129 O O . HIS A 1 257 ? -8.660 2.099 -10.856 1.00 94.50 257 HIS A O 1
ATOM 2135 N N . ILE A 1 258 ? -8.470 0.672 -9.136 1.00 94.69 258 ILE A N 1
ATOM 2136 C CA . ILE A 1 258 ? -8.101 1.701 -8.152 1.00 94.69 258 ILE A CA 1
ATOM 2137 C C . ILE A 1 258 ? -6.793 2.390 -8.547 1.00 94.69 258 ILE A C 1
ATOM 2139 O O . ILE A 1 258 ? -6.708 3.616 -8.484 1.00 94.69 258 ILE A O 1
ATOM 2143 N N . LEU A 1 259 ? -5.781 1.617 -8.949 1.00 95.12 259 LEU A N 1
ATOM 2144 C CA . LEU A 1 259 ? -4.476 2.148 -9.332 1.00 95.12 259 LEU A CA 1
ATOM 2145 C C . LEU A 1 259 ? -4.565 3.085 -10.539 1.00 95.12 259 LEU A C 1
ATOM 2147 O O . LEU A 1 259 ? -3.960 4.153 -10.508 1.00 95.12 259 LEU A O 1
ATOM 2151 N N . HIS A 1 260 ? -5.336 2.706 -11.560 1.00 93.56 260 HIS A N 1
ATOM 2152 C CA . HIS A 1 260 ? -5.539 3.518 -12.759 1.00 93.56 260 HIS A CA 1
ATOM 2153 C C . HIS A 1 260 ? -6.034 4.929 -12.407 1.00 93.56 260 HIS A C 1
ATOM 2155 O O . HIS A 1 260 ? -5.428 5.928 -12.789 1.00 93.56 260 HIS A O 1
ATOM 2161 N N . HIS A 1 261 ? -7.078 5.016 -11.575 1.00 91.06 261 HIS A N 1
ATOM 2162 C CA . HIS A 1 261 ? -7.605 6.302 -11.098 1.00 91.06 261 HIS A CA 1
ATOM 2163 C C . HIS A 1 261 ? -6.656 7.011 -10.130 1.00 91.06 261 HIS A C 1
ATOM 2165 O O . HIS A 1 261 ? -6.629 8.240 -10.068 1.00 91.06 261 HIS A O 1
ATOM 2171 N N . HIS A 1 262 ? -5.854 6.260 -9.369 1.00 90.94 262 HIS A N 1
ATOM 2172 C CA . HIS A 1 262 ? -4.849 6.844 -8.486 1.00 90.94 262 HIS A CA 1
ATOM 2173 C C . HIS A 1 262 ? -3.761 7.585 -9.286 1.00 90.94 262 HIS A C 1
ATOM 2175 O O . HIS A 1 262 ? -3.384 8.705 -8.927 1.00 90.94 262 HIS A O 1
ATOM 2181 N N . LEU A 1 263 ? -3.284 6.978 -10.372 1.00 90.31 263 LEU A N 1
ATOM 2182 C CA . LEU A 1 263 ? -2.196 7.501 -11.197 1.00 90.31 263 LEU A CA 1
ATOM 2183 C C . LEU A 1 263 ? -2.653 8.466 -12.302 1.00 90.31 263 LEU A C 1
ATOM 2185 O O . LEU A 1 263 ? -1.802 8.985 -13.030 1.00 90.31 263 LEU A O 1
ATOM 2189 N N . ASP A 1 264 ? -3.954 8.762 -12.420 1.00 84.19 264 ASP A N 1
ATOM 2190 C CA . ASP A 1 264 ? -4.434 9.718 -13.418 1.00 84.19 264 ASP A CA 1
ATOM 2191 C C . ASP A 1 264 ? -3.782 11.103 -13.228 1.00 84.19 264 ASP A C 1
ATOM 2193 O O . ASP A 1 264 ? -3.816 11.737 -12.165 1.00 84.19 264 ASP A O 1
ATOM 2197 N N . ASN A 1 265 ? -3.195 11.603 -14.315 1.00 62.19 265 ASN A N 1
ATOM 2198 C CA . ASN A 1 265 ? -2.388 12.817 -14.373 1.00 62.19 265 ASN A CA 1
ATOM 2199 C C . ASN A 1 265 ? -3.130 14.065 -13.870 1.00 62.19 265 ASN A C 1
ATOM 2201 O O . ASN A 1 265 ? -2.494 15.016 -13.408 1.00 62.19 265 ASN A O 1
ATOM 2205 N N . ASN A 1 266 ? -4.462 14.103 -13.957 1.00 59.31 266 ASN A N 1
ATOM 2206 C CA . ASN A 1 266 ? -5.256 15.232 -13.460 1.00 59.31 266 ASN A CA 1
ATOM 2207 C C . ASN A 1 266 ? -5.279 15.312 -11.931 1.00 59.31 266 ASN A C 1
ATOM 2209 O O . ASN A 1 266 ? -5.300 16.410 -11.367 1.00 59.31 266 ASN A O 1
ATOM 2213 N N . ARG A 1 267 ? -5.219 14.159 -11.266 1.00 67.31 267 ARG A N 1
ATOM 2214 C CA . ARG A 1 267 ? -5.126 14.050 -9.814 1.00 67.31 267 ARG A CA 1
ATOM 2215 C C . ARG A 1 267 ? -3.712 14.346 -9.331 1.00 67.31 267 ARG A C 1
ATOM 2217 O O . ARG A 1 267 ? -3.529 15.093 -8.376 1.00 67.31 267 ARG A O 1
ATOM 2224 N N . MET A 1 268 ? -2.701 13.827 -10.023 1.00 60.34 268 MET A N 1
ATOM 2225 C CA . MET A 1 268 ? -1.309 13.951 -9.574 1.00 60.34 268 MET A CA 1
ATOM 2226 C C . MET A 1 268 ? -0.766 15.382 -9.646 1.00 60.34 268 MET A C 1
ATOM 2228 O O . MET A 1 268 ? 0.055 15.754 -8.818 1.00 60.34 268 MET A O 1
ATOM 2232 N N . LYS A 1 269 ? -1.298 16.233 -10.537 1.00 54.47 269 LYS A N 1
ATOM 2233 C CA . LYS A 1 269 ? -1.022 17.687 -10.543 1.00 54.47 269 LYS A CA 1
ATOM 2234 C C . LYS A 1 269 ? -1.415 18.396 -9.241 1.00 54.47 269 LYS A C 1
ATOM 2236 O O . LYS A 1 269 ? -0.939 19.500 -8.991 1.00 54.47 269 LYS A O 1
ATOM 2241 N N . GLN A 1 270 ? -2.307 17.800 -8.450 1.00 52.00 270 GLN A N 1
ATOM 2242 C CA . GLN A 1 270 ? -2.782 18.351 -7.180 1.00 52.00 270 GLN A CA 1
ATOM 2243 C C . GLN A 1 270 ? -1.909 17.914 -5.997 1.00 52.00 270 GLN A C 1
ATOM 2245 O O . GLN A 1 270 ? -1.988 18.529 -4.934 1.00 52.00 270 GLN A O 1
ATOM 2250 N N . TRP A 1 271 ? -1.061 16.892 -6.171 1.00 56.22 271 TRP A N 1
ATOM 2251 C CA . TRP A 1 271 ? -0.085 16.500 -5.161 1.00 56.22 271 TRP A CA 1
ATOM 2252 C C . TRP A 1 271 ? 1.206 17.300 -5.386 1.00 56.22 271 TRP A C 1
ATOM 2254 O O . TRP A 1 271 ? 1.760 17.251 -6.486 1.00 56.22 271 TRP A O 1
ATOM 2264 N N . PRO A 1 272 ? 1.712 18.065 -4.401 1.00 41.72 272 PRO A N 1
ATOM 2265 C CA . PRO A 1 272 ? 3.037 18.656 -4.538 1.00 41.72 272 PRO A CA 1
ATOM 2266 C C . PRO A 1 272 ? 4.039 17.518 -4.766 1.00 41.72 272 PRO A C 1
ATOM 2268 O O . PRO A 1 272 ? 3.934 16.495 -4.099 1.00 41.72 272 PRO A O 1
ATOM 2271 N N . ASN A 1 273 ? 4.975 17.677 -5.710 1.00 40.19 273 ASN A N 1
ATOM 2272 C CA . ASN A 1 273 ? 6.066 16.725 -5.958 1.00 40.19 273 ASN A CA 1
ATOM 2273 C C . ASN A 1 273 ? 6.786 16.409 -4.633 1.00 40.19 273 ASN A C 1
ATOM 2275 O O . ASN A 1 273 ? 7.669 17.151 -4.207 1.00 40.19 273 ASN A O 1
ATOM 2279 N N . LEU A 1 274 ? 6.370 15.340 -3.959 1.00 38.00 274 LEU A N 1
ATOM 2280 C CA . LEU A 1 274 ? 6.927 14.860 -2.705 1.00 38.00 274 LEU A CA 1
ATOM 2281 C C . LEU A 1 274 ? 7.633 13.553 -3.034 1.00 38.00 274 LEU A C 1
ATOM 2283 O O . LEU A 1 274 ? 7.060 12.483 -2.875 1.00 38.00 274 LEU A O 1
ATOM 2287 N N . SER A 1 275 ? 8.865 13.637 -3.527 1.00 34.78 275 SER A N 1
ATOM 2288 C CA . SER A 1 275 ? 9.758 12.482 -3.602 1.00 34.78 275 SER A CA 1
ATOM 2289 C C . SER A 1 275 ? 10.034 11.989 -2.174 1.00 34.78 275 SER A C 1
ATOM 2291 O O . SER A 1 275 ? 10.667 12.708 -1.401 1.00 34.78 275 SER A O 1
ATOM 2293 N N . ALA A 1 276 ? 9.528 10.808 -1.796 1.00 39.28 276 ALA A N 1
ATOM 2294 C CA . ALA A 1 276 ? 9.793 10.174 -0.492 1.00 39.28 276 ALA A CA 1
ATOM 2295 C C . ALA A 1 276 ? 10.951 9.168 -0.531 1.00 39.28 276 ALA A C 1
ATOM 2297 O O . ALA A 1 276 ? 11.010 8.253 0.298 1.00 39.28 276 ALA A O 1
ATOM 2298 N N . ILE A 1 277 ? 11.868 9.347 -1.480 1.00 35.22 277 ILE A N 1
ATOM 2299 C CA . ILE A 1 277 ? 13.171 8.687 -1.483 1.00 35.22 277 ILE A CA 1
ATOM 2300 C C . ILE A 1 277 ? 14.241 9.760 -1.348 1.00 35.22 277 ILE A C 1
ATOM 2302 O O . ILE A 1 277 ? 14.206 10.711 -2.162 1.00 35.22 277 ILE A O 1
#

pLDDT: mean 88.21, std 13.29, range [34.78, 98.81]

Organism: Euroglyphus maynei (NCBI:txid6958)

Mean predicted aligned error: 6.01 Å

Sequence (277 aa):
MKLVGPFDLLNNKLNESHDGNENILTHWRYFYDPPEFQTFAIIDPNCEHLRLESISHEYHLGYFRDNPTDHEPLVVSNDSKKSCEIHGEGDNIFSAIHTLLSGKRFKLKNHNDHCKKLRQKLETFAIENHVNLNGKTKLEERQKRINAPTLHRFGIVVPMINNVGYRQLPITDNNLKRLFERIINLDDDEQRRKCSSVKEIQHIITLIQYANDEKDFGMGLEFGLDLFLAGHQFFHRSSEHLLQQAYEFLDRENFAHILHHHLDNNRMKQWPNLSAI

Nearest PDB structures (foldseek):
  6tx3-assembly1_A  TM=9.166E-01  e=1.334E-20  Homo sapiens
  6m3i-assembly1_A  TM=8.910E-01  e=2.153E-20  Homo sapiens
  6tx2-assembly1_A  TM=9.028E-01  e=2.962E-20  Homo sapiens
  6m3h-assembly1_A  TM=8.668E-01  e=8.137E-20  Mus musculus
  6tx1-assembly1_A  TM=8.841E-01  e=2.357E-19  Nematostella vectensis